Protein AF-A0A7K6ARG8-F1 (afdb_monomer_lite)

pLDDT: mean 91.15, std 10.44, range [48.56, 98.75]

Organism: Upupa epops (NCBI:txid57439)

InterPro domains:
  IPR018619 Hyccin [PF09790] (22-278)
  IPR018619 Hyccin [PTHR31220] (1-278)

Sequence (278 aa):
MLGSERGVVEEWLSEFKALPETQISSYAATLHRKKPLVPALYKVIQDPNNELLEPVCHQLFELYRSSEVRLKRFTLQFLPELIWVYLRLTASRNRQSNGCIEALLLGIYNLEIADKDGNNKVLSFTIPSLSKPSIYHEPSTIGSMALTEGALCQHDLIRVVYSDLHPQRETFTAQNRFEVLSFLMLCYNSAIVYMPASSYQALCRMASRVCVSGFPRQHEKRWKEHCGRVVLDPDFMVQLLTGVYYAIYNGQWDLGQEVLEDIIYRAQLELYSQPLLV

Foldseek 3Di:
DVVVLVVLLVCVLVDVVPDDPVCLQVCLVCVVVSVSNVVSLLVLLQDLPRPCVQSSLVVLLVLCVDPDPSSVLVSLLCLLSLVLSLLQCVQVVVPPRNVSSQCSLLSNLCVVQADPVRDGDWDKDFDDALLDDDPVDDNVVVDCVSVDVVNVVVVPRDIDTPQGGDDRDPGDDPVCPQVSSLVSLVVCLVCVVVHDLSSLLSLLVSLLCQLCACHPVVVVDPDDDHGHHRDHDLSSLVSSLSSLVVSCVVPNVVSSVSSLVSQCVSCVVVVPPNSNVD

Structure (mmCIF, N/CA/C/O backbone):
data_AF-A0A7K6ARG8-F1
#
_entry.id   AF-A0A7K6ARG8-F1
#
loop_
_atom_site.group_PDB
_atom_site.id
_atom_site.type_symbol
_atom_site.label_atom_id
_atom_site.label_alt_id
_atom_site.label_comp_id
_atom_site.label_asym_id
_atom_site.label_entity_id
_atom_site.label_seq_id
_atom_site.pdbx_PDB_ins_code
_atom_site.Cartn_x
_atom_site.Cartn_y
_atom_site.Cartn_z
_atom_site.occupancy
_atom_site.B_iso_or_equiv
_atom_site.auth_seq_id
_atom_site.auth_comp_id
_atom_site.auth_asym_id
_atom_site.auth_atom_id
_atom_site.pdbx_PDB_model_num
ATOM 1 N N . MET A 1 1 ? -28.310 12.389 3.887 1.00 48.56 1 MET A N 1
ATOM 2 C CA . MET A 1 1 ? -27.466 11.171 3.856 1.00 48.56 1 MET A CA 1
ATOM 3 C C . MET A 1 1 ? -26.099 11.356 4.527 1.00 48.56 1 MET A C 1
ATOM 5 O O . MET A 1 1 ? -25.690 10.435 5.213 1.00 48.56 1 MET A O 1
ATOM 9 N N . LEU A 1 2 ? -25.433 12.520 4.437 1.00 48.84 2 LEU A N 1
ATOM 10 C CA . LEU A 1 2 ? -24.115 12.774 5.067 1.00 48.84 2 LEU A CA 1
ATOM 11 C C . LEU A 1 2 ? -24.068 12.615 6.605 1.00 48.84 2 LEU A C 1
ATOM 13 O O . LEU A 1 2 ? -23.069 12.145 7.139 1.00 48.84 2 LEU A O 1
ATOM 17 N N . GLY A 1 3 ? -25.156 12.929 7.319 1.00 58.62 3 GLY A N 1
ATOM 18 C CA . GLY A 1 3 ? -25.211 12.786 8.784 1.00 58.62 3 GLY A CA 1
ATOM 19 C C . GLY A 1 3 ? -25.100 11.341 9.291 1.00 58.62 3 GLY A C 1
ATOM 20 O O . GLY A 1 3 ? -24.655 11.127 10.411 1.00 58.62 3 GLY A O 1
ATOM 21 N N . SER A 1 4 ? -25.441 10.346 8.462 1.00 74.50 4 SER A N 1
ATOM 22 C CA . SER A 1 4 ? -25.335 8.931 8.846 1.00 74.50 4 SER A CA 1
ATOM 23 C C . SER A 1 4 ? -23.900 8.411 8.785 1.00 74.50 4 SER A C 1
ATOM 25 O O . SER A 1 4 ? -23.573 7.484 9.512 1.00 74.50 4 SER A O 1
ATOM 27 N N . GLU A 1 5 ? -23.053 8.963 7.914 1.00 81.06 5 GLU A N 1
ATOM 28 C CA . GLU A 1 5 ? -21.675 8.486 7.724 1.00 81.06 5 GLU A CA 1
ATOM 29 C C . GLU A 1 5 ? -20.726 9.122 8.738 1.00 81.06 5 GLU A C 1
ATOM 31 O O . GLU A 1 5 ? -19.897 8.426 9.318 1.00 81.06 5 GLU A O 1
ATOM 36 N N . ARG A 1 6 ? -20.912 10.422 9.013 1.00 90.25 6 ARG A N 1
ATOM 37 C CA . ARG A 1 6 ? -20.205 11.135 10.085 1.00 90.25 6 ARG A CA 1
ATOM 38 C C . ARG A 1 6 ? -20.426 10.451 11.439 1.00 90.25 6 ARG A C 1
ATOM 40 O O . ARG A 1 6 ? -19.454 10.138 12.117 1.00 90.25 6 ARG A O 1
ATOM 47 N N . GLY A 1 7 ? -21.681 10.126 11.767 1.00 93.38 7 GLY A N 1
ATOM 48 C CA . GLY A 1 7 ? -22.026 9.458 13.025 1.00 93.38 7 GLY A CA 1
ATOM 49 C C . GLY A 1 7 ? -21.358 8.090 13.202 1.00 93.38 7 GLY A C 1
ATOM 50 O O . GLY A 1 7 ? -20.885 7.788 14.290 1.00 93.38 7 GLY A O 1
ATOM 51 N N . VAL A 1 8 ? -21.231 7.294 12.131 1.00 95.81 8 VAL A N 1
ATOM 52 C CA . VAL A 1 8 ? -20.546 5.984 12.181 1.00 95.81 8 VAL A CA 1
ATOM 53 C C . VAL A 1 8 ? -19.061 6.133 12.522 1.00 95.81 8 VAL A C 1
ATOM 55 O O . VAL A 1 8 ? -18.513 5.320 13.266 1.00 95.81 8 VAL A O 1
ATOM 58 N N . VAL A 1 9 ? -18.393 7.155 11.979 1.00 97.19 9 VAL A N 1
ATOM 59 C CA . VAL A 1 9 ? -16.975 7.415 12.270 1.00 97.19 9 VAL A CA 1
ATOM 60 C C . VAL A 1 9 ? -16.809 7.953 13.691 1.00 97.19 9 VAL A C 1
ATOM 62 O O . VAL A 1 9 ? -15.936 7.483 14.412 1.00 97.19 9 VAL A O 1
ATOM 65 N N . GLU A 1 10 ? -17.659 8.885 14.124 1.00 96.75 10 GLU A N 1
ATOM 66 C CA . GLU A 1 10 ? -17.636 9.440 15.487 1.00 96.75 10 GLU A CA 1
ATOM 67 C C . GLU A 1 10 ? -17.909 8.371 16.561 1.00 96.75 10 GLU A C 1
ATOM 69 O O . GLU A 1 10 ? -17.236 8.341 17.595 1.00 96.75 10 GLU A O 1
ATOM 74 N N . GLU A 1 11 ? -18.843 7.451 16.303 1.00 95.88 11 GLU A N 1
ATOM 75 C CA . GLU A 1 11 ? -19.104 6.287 17.157 1.00 95.88 11 GLU A CA 1
ATOM 76 C C . GLU A 1 11 ? -17.875 5.374 17.237 1.00 95.88 11 GLU A C 1
ATOM 78 O O . GLU A 1 11 ? -17.434 5.030 18.332 1.00 95.88 11 GLU A O 1
ATOM 83 N N . TRP A 1 12 ? -17.261 5.045 16.094 1.00 97.06 12 TRP A N 1
ATOM 84 C CA . TRP A 1 12 ? -16.041 4.234 16.045 1.00 97.06 12 TRP A CA 1
ATOM 85 C C . TRP A 1 12 ? -14.861 4.881 16.785 1.00 97.06 12 TRP A C 1
ATOM 87 O O . TRP A 1 12 ? -14.102 4.181 17.462 1.00 97.06 12 TRP A O 1
ATOM 97 N N . LEU A 1 13 ? -14.708 6.205 16.680 1.00 97.38 13 LEU A N 1
ATOM 98 C CA . LEU A 1 13 ? -13.697 6.960 17.422 1.00 97.38 13 LEU A CA 1
ATOM 99 C C . LEU A 1 13 ? -13.945 6.881 18.937 1.00 97.38 13 LEU A C 1
ATOM 101 O O . LEU A 1 13 ? -13.038 6.615 19.727 1.00 97.38 13 LEU A O 1
ATOM 105 N N . SER A 1 14 ? -15.198 7.078 19.345 1.00 95.94 14 SER A N 1
ATOM 106 C CA . SER A 1 14 ? -15.596 7.088 20.756 1.00 95.94 14 SER A CA 1
ATOM 107 C C . SER A 1 14 ? -15.470 5.708 21.404 1.00 95.94 14 SER A C 1
ATOM 109 O O . SER A 1 14 ? -14.983 5.590 22.527 1.00 95.94 14 SER A O 1
ATOM 111 N N . GLU A 1 15 ? -15.871 4.659 20.686 1.00 94.94 15 GLU A N 1
ATOM 112 C CA . GLU A 1 15 ? -15.825 3.274 21.154 1.00 94.94 15 GLU A CA 1
ATOM 113 C C . GLU A 1 15 ? -14.396 2.806 21.420 1.00 94.94 15 GLU A C 1
ATOM 115 O O . GLU A 1 15 ? -14.131 2.233 22.474 1.00 94.94 15 GLU A O 1
ATOM 120 N N . PHE A 1 16 ? -13.464 3.075 20.501 1.00 93.88 16 PHE A N 1
ATOM 121 C CA . PHE A 1 16 ? -12.073 2.670 20.690 1.00 93.88 16 PHE A CA 1
ATOM 122 C C . PHE A 1 16 ? -11.390 3.470 21.804 1.00 93.88 16 PHE A C 1
ATOM 124 O O . PHE A 1 16 ? -10.656 2.898 22.603 1.00 93.88 16 PHE A O 1
ATOM 131 N N . LYS A 1 17 ? -11.684 4.772 21.927 1.00 92.75 17 LYS A N 1
ATOM 132 C CA . LYS A 1 17 ? -11.153 5.613 23.012 1.00 92.75 17 LYS A CA 1
ATOM 133 C C . LYS A 1 17 ? -11.580 5.133 24.405 1.00 92.75 17 LYS A C 1
ATOM 135 O O . LYS A 1 17 ? -10.835 5.308 25.365 1.00 92.75 17 LYS A O 1
ATOM 140 N N . ALA A 1 18 ? -12.774 4.555 24.523 1.00 93.38 18 ALA A N 1
ATOM 141 C CA . ALA A 1 18 ? -13.293 4.005 25.774 1.00 93.38 18 ALA A CA 1
ATOM 142 C C . ALA A 1 18 ? -12.906 2.529 26.006 1.00 93.38 18 ALA A C 1
ATOM 144 O O . ALA A 1 18 ? -13.265 1.965 27.042 1.00 93.38 18 ALA A O 1
ATOM 145 N N . LEU A 1 19 ? -12.209 1.891 25.058 1.00 93.12 19 LEU A N 1
ATOM 146 C CA . LEU A 1 19 ? -11.931 0.459 25.078 1.00 93.12 19 LEU A CA 1
ATOM 147 C C . LEU A 1 19 ? -10.780 0.121 26.047 1.00 93.12 19 LEU A C 1
ATOM 149 O O . LEU A 1 19 ? -9.665 0.612 25.866 1.00 93.12 19 LEU A O 1
ATOM 153 N N . PRO A 1 20 ? -10.989 -0.765 27.038 1.00 93.31 20 PRO A N 1
ATOM 154 C CA . PRO A 1 20 ? -9.903 -1.258 27.881 1.00 93.31 20 PRO A CA 1
ATOM 155 C C . PRO A 1 20 ? -8.899 -2.103 27.086 1.00 93.31 20 PRO A C 1
ATOM 157 O O . PRO A 1 20 ? -9.294 -2.867 26.202 1.00 93.31 20 PRO A O 1
ATOM 160 N N . GLU A 1 21 ? -7.619 -2.076 27.472 1.00 90.06 21 GLU A N 1
ATOM 161 C CA . GLU A 1 21 ? -6.562 -2.865 26.810 1.00 90.06 21 GLU A CA 1
ATOM 162 C C . GLU A 1 21 ? -6.881 -4.369 26.745 1.00 90.06 21 GLU A C 1
ATOM 164 O O . GLU A 1 21 ? -6.611 -5.038 25.747 1.00 90.06 21 GLU A O 1
ATOM 169 N N . THR A 1 22 ? -7.552 -4.898 27.772 1.00 92.44 22 THR A N 1
ATOM 170 C CA . THR A 1 22 ? -7.974 -6.306 27.853 1.00 92.44 22 THR A CA 1
ATOM 171 C C . THR A 1 22 ? -9.003 -6.707 26.792 1.00 92.44 22 THR A C 1
ATOM 173 O O . THR A 1 22 ? -9.175 -7.895 26.523 1.00 92.44 22 THR A O 1
ATOM 176 N N . GLN A 1 23 ? -9.689 -5.743 26.170 1.00 94.50 23 GLN A N 1
ATOM 177 C CA . GLN A 1 23 ? -10.734 -5.980 25.173 1.00 94.50 23 GLN A CA 1
ATOM 178 C C . GLN A 1 23 ? -10.270 -5.739 23.730 1.00 94.50 23 GLN A C 1
ATOM 180 O O . GLN A 1 23 ? -11.028 -6.037 22.804 1.00 94.50 23 GLN A O 1
ATOM 185 N N . ILE A 1 24 ? -9.030 -5.277 23.512 1.00 94.62 24 ILE A N 1
ATOM 186 C CA . ILE A 1 24 ? -8.487 -4.967 22.176 1.00 94.62 24 ILE A CA 1
ATOM 187 C C . ILE A 1 24 ? -8.603 -6.170 21.229 1.00 94.62 24 ILE A C 1
ATOM 189 O O . ILE A 1 24 ? -9.054 -6.021 20.093 1.00 94.62 24 ILE A O 1
ATOM 193 N N . SER A 1 25 ? -8.280 -7.376 21.702 1.00 94.81 25 SER A N 1
ATOM 194 C CA . SER A 1 25 ? -8.362 -8.595 20.884 1.00 94.81 25 SER A CA 1
ATOM 195 C C . SER A 1 25 ? -9.802 -8.928 20.460 1.00 94.81 25 SER A C 1
ATOM 197 O O . SER A 1 25 ? -10.074 -9.254 19.301 1.00 94.81 25 SER A O 1
ATOM 199 N N . SER A 1 26 ? -10.761 -8.771 21.382 1.00 94.94 26 SER A N 1
ATOM 200 C CA . SER A 1 26 ? -12.192 -8.975 21.109 1.00 94.94 26 SER A CA 1
ATOM 201 C C . SER A 1 26 ? -12.718 -7.948 20.102 1.00 94.94 26 SER A C 1
ATOM 203 O O . SER A 1 26 ? -13.385 -8.304 19.129 1.00 94.94 26 SER A O 1
ATOM 205 N N . TYR A 1 27 ? -12.342 -6.681 20.277 1.00 95.75 27 TYR A N 1
ATOM 206 C CA . TYR A 1 27 ? -12.671 -5.602 19.352 1.00 95.75 27 TYR A CA 1
ATOM 207 C C . TYR A 1 27 ? -12.109 -5.854 17.945 1.00 95.75 27 TYR A C 1
ATOM 209 O O . TYR A 1 27 ? -12.829 -5.770 16.947 1.00 95.75 27 TYR A O 1
ATOM 217 N N . ALA A 1 28 ? -10.842 -6.262 17.850 1.00 95.31 28 ALA A N 1
ATOM 218 C CA . ALA A 1 28 ? -10.206 -6.615 16.585 1.00 95.31 28 ALA A CA 1
ATOM 219 C C . ALA A 1 28 ? -10.938 -7.760 15.865 1.00 95.31 28 ALA A C 1
ATOM 221 O O . ALA A 1 28 ? -11.027 -7.787 14.634 1.00 95.31 28 ALA A O 1
ATOM 222 N N . ALA A 1 29 ? -11.500 -8.704 16.624 1.00 94.38 29 ALA A N 1
ATOM 223 C CA . ALA A 1 29 ? -12.291 -9.794 16.077 1.00 94.38 29 ALA A CA 1
ATOM 224 C C . 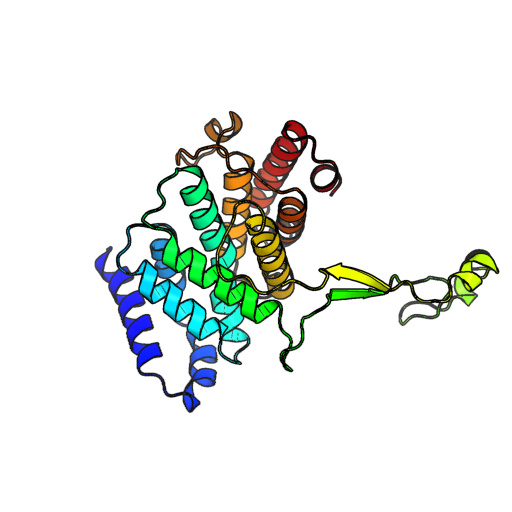ALA A 1 29 ? -13.666 -9.354 15.557 1.00 94.38 29 ALA A C 1
ATOM 226 O O . ALA A 1 29 ? -14.189 -10.025 14.673 1.00 94.38 29 ALA A O 1
ATOM 227 N N . THR A 1 30 ? -14.250 -8.255 16.038 1.00 94.06 30 THR A N 1
ATOM 228 C CA . THR A 1 30 ? -15.598 -7.806 15.644 1.00 94.06 30 THR A CA 1
ATOM 229 C C . THR A 1 30 ? -15.601 -6.638 14.661 1.00 94.06 30 THR A C 1
ATOM 231 O O . THR A 1 30 ? -16.613 -6.430 13.994 1.00 94.06 30 THR A O 1
ATOM 234 N N . LEU A 1 31 ? -14.480 -5.930 14.487 1.00 93.31 31 LEU A N 1
ATOM 235 C CA . LEU A 1 31 ? -14.379 -4.723 13.656 1.00 93.31 31 LEU A CA 1
ATOM 236 C C . LEU A 1 31 ? -14.880 -4.911 12.212 1.00 93.31 31 LEU A C 1
ATOM 238 O O . LEU A 1 31 ? -15.594 -4.061 11.684 1.00 93.31 31 LEU A O 1
ATOM 242 N N . HIS A 1 32 ? -14.598 -6.063 11.598 1.00 88.88 32 HIS A N 1
ATOM 243 C CA . HIS A 1 32 ? -15.058 -6.403 10.243 1.00 88.88 32 HIS A CA 1
ATOM 244 C C . HIS A 1 32 ? -16.594 -6.438 10.094 1.00 88.88 32 HIS A C 1
ATOM 246 O O . HIS A 1 32 ? -17.112 -6.357 8.980 1.00 88.88 32 HIS A O 1
ATOM 252 N N . ARG A 1 33 ? -17.343 -6.563 11.199 1.00 90.69 33 ARG A N 1
ATOM 253 C CA . ARG A 1 33 ? -18.815 -6.566 11.198 1.00 90.69 33 ARG A CA 1
ATOM 254 C C . ARG A 1 33 ? -19.395 -5.168 10.971 1.00 90.69 33 ARG A C 1
ATOM 256 O O . ARG A 1 33 ? -20.535 -5.060 10.523 1.00 90.69 33 ARG A O 1
ATOM 263 N N . LYS A 1 34 ? -18.616 -4.105 11.205 1.00 92.19 34 LYS A N 1
ATOM 264 C CA . LYS A 1 34 ? -19.011 -2.707 10.970 1.00 92.19 34 LYS A CA 1
ATOM 265 C C . LYS A 1 34 ? -18.906 -2.350 9.487 1.00 92.19 34 LYS A C 1
ATOM 267 O O . LYS A 1 34 ? -18.100 -1.522 9.079 1.00 92.19 34 LYS A O 1
ATOM 272 N N . LYS A 1 35 ? -19.753 -2.969 8.662 1.00 90.06 35 LYS A N 1
ATOM 273 C CA . LYS A 1 35 ? -19.778 -2.773 7.202 1.00 90.06 35 LYS A CA 1
ATOM 274 C C . LYS A 1 35 ? -19.776 -1.303 6.732 1.00 90.06 35 LYS A C 1
ATOM 276 O O . LYS A 1 35 ? -19.049 -1.031 5.779 1.00 90.06 35 LYS A O 1
ATOM 281 N N . PRO A 1 36 ? -20.520 -0.352 7.344 1.00 95.19 36 PRO A N 1
ATOM 282 C CA . PRO A 1 36 ? -20.527 1.034 6.863 1.00 95.19 36 PRO A CA 1
ATOM 283 C C . PRO A 1 36 ? -19.247 1.813 7.201 1.00 95.19 36 PRO A C 1
ATOM 285 O O . PRO A 1 36 ? -19.008 2.861 6.608 1.00 95.19 36 PRO A O 1
ATOM 288 N N . LEU A 1 37 ? -18.413 1.308 8.116 1.00 96.44 37 LEU A N 1
ATOM 289 C CA . LEU A 1 37 ? -17.235 2.022 8.602 1.00 96.44 37 LEU A CA 1
ATOM 290 C C . LEU A 1 37 ? -16.174 2.196 7.514 1.00 96.44 37 LEU A C 1
ATOM 292 O O . LEU A 1 37 ? -15.689 3.300 7.309 1.00 96.44 37 LEU A O 1
ATOM 296 N N . VAL A 1 38 ? -15.816 1.125 6.798 1.00 96.88 38 VAL A N 1
ATOM 297 C CA . VAL A 1 38 ? -14.731 1.176 5.801 1.00 96.88 38 VAL A CA 1
ATOM 298 C C . VAL A 1 38 ? -15.024 2.192 4.684 1.00 96.88 38 VAL A C 1
ATOM 300 O O . VAL A 1 38 ? -14.164 3.035 4.430 1.00 96.88 38 VAL A O 1
ATOM 303 N N . PRO A 1 39 ? -16.218 2.207 4.051 1.00 96.81 39 PRO A N 1
ATOM 304 C CA . PRO A 1 39 ? -16.567 3.253 3.090 1.00 96.81 39 PRO A CA 1
ATOM 305 C C . PRO A 1 39 ? -16.540 4.668 3.683 1.00 96.81 39 PRO A C 1
ATOM 307 O O . PRO A 1 39 ? -16.087 5.592 3.010 1.00 96.81 39 PRO A O 1
ATOM 310 N N . ALA A 1 40 ? -16.997 4.846 4.928 1.00 97.38 40 ALA A N 1
ATOM 311 C CA . ALA A 1 40 ? -16.976 6.148 5.592 1.00 97.38 40 ALA A CA 1
ATOM 312 C C . ALA A 1 40 ? -15.539 6.634 5.855 1.00 97.38 40 ALA A C 1
ATOM 314 O O . ALA A 1 40 ? -15.231 7.793 5.591 1.00 97.38 40 ALA A O 1
ATOM 315 N N . LEU A 1 41 ? -14.635 5.742 6.275 1.00 97.94 41 LEU A N 1
ATOM 316 C CA . LEU A 1 41 ? -13.218 6.059 6.470 1.00 97.94 41 LEU A CA 1
ATOM 317 C C . LEU A 1 41 ? -12.523 6.436 5.156 1.00 97.94 41 LEU A C 1
ATOM 319 O O . LEU A 1 41 ? -11.789 7.420 5.135 1.00 97.94 41 LEU A O 1
ATOM 323 N N . TYR A 1 42 ? -12.795 5.736 4.047 1.00 97.94 42 TYR A N 1
ATOM 324 C CA . TYR A 1 42 ? -12.276 6.153 2.735 1.00 97.94 42 TYR A CA 1
ATOM 325 C C . TYR A 1 42 ? -12.728 7.569 2.368 1.00 97.94 42 TYR A C 1
ATOM 327 O O . TYR A 1 42 ? -11.910 8.351 1.896 1.00 97.94 42 TYR A O 1
ATOM 335 N N . LYS A 1 43 ? -13.995 7.927 2.618 1.00 96.44 43 LYS A N 1
ATOM 336 C CA . LYS A 1 43 ? -14.496 9.285 2.354 1.00 96.44 43 LYS A CA 1
ATOM 337 C C . LYS A 1 43 ? -13.802 10.344 3.206 1.00 96.44 43 LYS A C 1
ATOM 339 O O . LYS A 1 43 ? -13.486 11.405 2.681 1.00 96.44 43 LYS A O 1
ATOM 344 N N . VAL A 1 44 ? -13.556 10.056 4.487 1.00 96.62 44 VAL A N 1
ATOM 345 C CA . VAL A 1 44 ? -12.803 10.962 5.370 1.00 96.62 44 VAL A CA 1
ATOM 346 C C . VAL A 1 44 ? -11.377 11.150 4.854 1.00 96.62 44 VAL A C 1
ATOM 348 O O . VAL A 1 44 ? -10.925 12.280 4.740 1.00 96.62 44 VAL A O 1
ATOM 351 N N . ILE A 1 45 ? -10.689 10.066 4.478 1.00 96.44 45 ILE A N 1
ATOM 352 C CA . ILE A 1 45 ? -9.311 10.126 3.960 1.00 96.44 45 ILE A CA 1
ATOM 353 C C . ILE A 1 45 ? -9.243 10.886 2.627 1.00 96.44 45 ILE A C 1
ATOM 355 O O . ILE A 1 45 ? -8.315 11.657 2.401 1.00 96.44 45 ILE A O 1
ATOM 359 N N . GLN A 1 46 ? -10.225 10.691 1.745 1.00 93.69 46 GLN A N 1
ATOM 360 C CA . GLN A 1 46 ? -10.276 11.316 0.418 1.00 93.69 46 GLN A CA 1
ATOM 361 C C . GLN A 1 46 ? -10.548 12.827 0.444 1.00 93.69 46 GLN A C 1
ATOM 363 O O . GLN A 1 46 ? -10.298 13.492 -0.567 1.00 93.69 46 GLN A O 1
ATOM 368 N N . ASP A 1 47 ? -11.046 13.368 1.56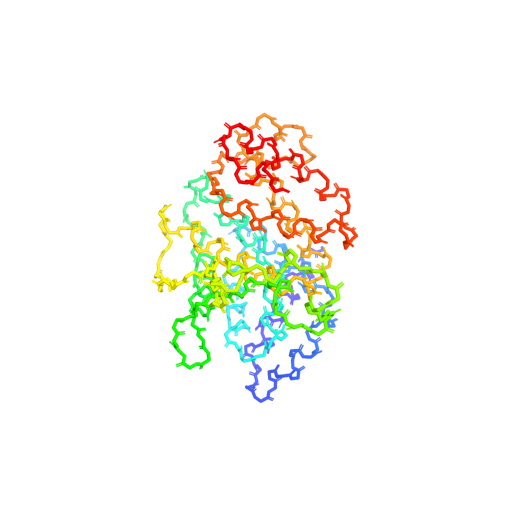0 1.00 92.00 47 ASP A N 1
ATOM 369 C CA . ASP A 1 47 ? -11.325 14.791 1.750 1.00 92.00 47 ASP A CA 1
ATOM 370 C C . ASP A 1 47 ? -10.339 15.420 2.758 1.00 92.00 47 ASP A C 1
ATOM 372 O O . ASP A 1 47 ? -10.562 15.355 3.967 1.00 92.00 47 ASP A O 1
ATOM 376 N N . PRO A 1 48 ? -9.260 16.079 2.286 1.00 85.56 48 PRO A N 1
ATOM 377 C CA . PRO A 1 48 ? -8.251 16.700 3.149 1.00 85.56 48 PRO A CA 1
ATOM 378 C C . PRO A 1 48 ? -8.786 17.792 4.086 1.00 85.56 48 PRO A C 1
ATOM 380 O O . PRO A 1 48 ? -8.119 18.150 5.055 1.00 85.56 48 PRO A O 1
ATOM 383 N N . ASN A 1 49 ? -9.968 18.347 3.791 1.00 88.56 49 ASN A N 1
ATOM 384 C CA . ASN A 1 49 ? -10.599 19.385 4.607 1.00 88.56 49 ASN A CA 1
ATOM 385 C C . ASN A 1 49 ? -11.579 18.805 5.638 1.00 88.56 49 ASN A C 1
ATOM 387 O O . ASN A 1 49 ? -12.253 19.562 6.337 1.00 88.56 49 ASN A O 1
ATOM 391 N N . ASN A 1 50 ? -11.701 17.479 5.719 1.00 92.31 50 ASN A N 1
ATOM 392 C CA . ASN A 1 50 ? -12.624 16.834 6.635 1.00 92.31 50 ASN A CA 1
ATOM 393 C C . ASN A 1 50 ? -12.149 16.983 8.089 1.00 92.31 50 ASN A C 1
ATOM 395 O O . ASN A 1 50 ? -11.049 16.561 8.440 1.00 92.31 50 ASN A O 1
ATOM 399 N N . GLU A 1 51 ? -13.014 17.517 8.954 1.00 93.31 51 GLU A N 1
ATOM 400 C CA . GLU A 1 51 ? -12.748 17.717 10.390 1.00 93.31 51 GLU A CA 1
ATOM 401 C C . GLU A 1 51 ? -12.363 16.419 11.125 1.00 93.31 51 GLU A C 1
ATOM 403 O O . GLU A 1 51 ? -11.677 16.459 12.144 1.00 93.31 51 GLU A O 1
ATOM 408 N N . LEU A 1 52 ? -12.798 15.259 10.618 1.00 95.69 52 LEU A N 1
ATOM 409 C CA . LEU A 1 52 ? -12.516 13.955 11.215 1.00 95.69 52 LEU A CA 1
ATOM 410 C C . LEU A 1 52 ? -11.195 13.336 10.744 1.00 95.69 52 LEU A C 1
ATOM 412 O O . LEU A 1 52 ? -10.822 12.278 11.248 1.00 95.69 52 LEU A O 1
ATOM 416 N N . LEU A 1 53 ? -10.477 13.949 9.801 1.00 95.50 53 LEU A N 1
ATOM 417 C CA . LEU A 1 53 ? -9.268 13.355 9.232 1.00 95.50 53 LEU A CA 1
ATOM 418 C C . LEU A 1 53 ? -8.170 13.152 10.281 1.00 95.50 53 LEU A C 1
ATOM 420 O O . LEU A 1 53 ? -7.614 12.062 10.389 1.00 95.50 53 LEU A O 1
ATOM 424 N N . GLU A 1 54 ? -7.885 14.174 11.085 1.00 96.00 54 GLU A N 1
ATOM 425 C CA . GLU A 1 54 ? -6.872 14.099 12.140 1.00 96.00 54 GLU A CA 1
ATOM 426 C C . GLU A 1 54 ? -7.174 13.018 13.198 1.00 96.00 54 GLU A C 1
ATOM 428 O O . GLU A 1 54 ? -6.313 12.154 13.404 1.00 96.00 54 GLU A O 1
ATOM 433 N N . PRO A 1 55 ? -8.368 12.970 13.831 1.00 97.25 55 PRO A N 1
ATOM 434 C CA . PRO A 1 55 ? -8.670 11.917 14.799 1.00 97.25 55 PRO A CA 1
ATOM 435 C C . PRO A 1 55 ? -8.719 10.522 14.162 1.00 97.25 55 PRO A C 1
ATOM 437 O O . PRO A 1 55 ? -8.318 9.553 14.806 1.00 97.25 55 PRO A O 1
ATOM 440 N N . VAL A 1 56 ? -9.139 10.400 12.896 1.00 97.94 56 VAL A N 1
ATOM 441 C CA . VAL A 1 56 ? -9.066 9.129 12.158 1.00 97.94 56 VAL A CA 1
ATOM 442 C C . VAL A 1 56 ? -7.615 8.692 11.967 1.00 97.94 56 VAL A C 1
ATOM 444 O O . VAL A 1 56 ? -7.295 7.549 12.282 1.00 97.94 56 VAL A O 1
ATOM 447 N N . CYS A 1 57 ? -6.727 9.576 11.506 1.00 97.94 57 CYS A N 1
ATOM 448 C CA . CYS A 1 57 ? -5.306 9.266 11.342 1.00 97.94 57 CYS A CA 1
ATOM 449 C C . CYS A 1 57 ? -4.664 8.843 12.669 1.00 97.94 57 CYS A C 1
ATOM 451 O O . CYS A 1 57 ? -3.948 7.843 12.714 1.00 97.94 57 CYS A O 1
ATOM 453 N N . HIS A 1 58 ? -4.968 9.554 13.756 1.00 97.62 58 HIS A N 1
ATOM 454 C CA . HIS A 1 58 ? -4.475 9.211 15.086 1.00 97.62 58 HIS A CA 1
ATOM 455 C C . HIS A 1 58 ? -4.969 7.830 15.543 1.00 97.62 58 HIS A C 1
ATOM 457 O O . HIS A 1 58 ? -4.170 6.986 15.941 1.00 97.62 58 HIS A O 1
ATOM 463 N N . GLN A 1 59 ? -6.267 7.545 15.417 1.00 98.19 59 GLN A N 1
ATOM 464 C CA . GLN A 1 59 ? -6.803 6.241 15.801 1.00 98.19 59 GLN A CA 1
ATOM 465 C C . GLN A 1 59 ? -6.269 5.105 14.919 1.00 98.19 59 GLN A C 1
ATOM 467 O O . GLN A 1 59 ? -5.966 4.031 15.430 1.00 98.19 59 GLN A O 1
ATOM 472 N N . LEU A 1 60 ? -6.104 5.321 13.611 1.00 98.38 60 LEU A N 1
ATOM 473 C CA . LEU A 1 60 ? -5.475 4.345 12.716 1.00 98.38 60 LEU A CA 1
ATOM 474 C C . LEU A 1 60 ? -4.035 4.026 13.138 1.00 98.38 60 LEU A C 1
ATOM 476 O O . LEU A 1 60 ? -3.630 2.863 13.051 1.00 98.38 60 LEU A O 1
ATOM 480 N N . PHE A 1 61 ? -3.286 5.025 13.614 1.00 98.25 61 PHE A N 1
ATOM 481 C CA . PHE A 1 61 ? -1.952 4.824 14.173 1.00 98.25 61 PHE A CA 1
ATOM 482 C C . PHE A 1 61 ? -1.995 3.995 15.462 1.00 98.25 61 PHE A C 1
ATOM 484 O O . PHE A 1 61 ? -1.257 3.020 15.569 1.00 98.25 61 PHE A O 1
ATOM 491 N N . GLU A 1 62 ? -2.893 4.304 16.400 1.00 97.19 62 GLU A N 1
ATOM 492 C CA . GLU A 1 62 ? -3.046 3.527 17.642 1.00 97.19 62 GLU A CA 1
ATOM 493 C C . GLU A 1 62 ? -3.456 2.070 17.368 1.00 97.19 62 GLU A C 1
ATOM 495 O O . GLU A 1 62 ? -2.893 1.132 17.940 1.00 97.19 62 GLU A O 1
ATOM 500 N N . LEU A 1 63 ? -4.363 1.846 16.410 1.00 97.00 63 LEU A N 1
ATOM 501 C CA . LEU A 1 63 ? -4.698 0.503 15.931 1.00 97.00 63 LEU A CA 1
ATOM 502 C C . LEU A 1 63 ? -3.471 -0.219 15.358 1.00 97.00 63 LEU A C 1
ATOM 504 O O . LEU A 1 63 ? -3.277 -1.406 15.629 1.00 97.00 63 LEU A O 1
ATOM 508 N N . TYR A 1 64 ? -2.632 0.482 14.594 1.00 96.75 64 TYR A N 1
ATOM 509 C CA . TYR A 1 64 ? -1.411 -0.085 14.022 1.00 96.75 64 TYR A CA 1
ATOM 510 C C . TYR A 1 64 ? -0.356 -0.405 15.084 1.00 96.75 64 TYR A C 1
ATOM 512 O O . TYR A 1 64 ? 0.342 -1.414 14.995 1.00 96.75 64 TYR A O 1
ATOM 520 N N . ARG A 1 65 ? -0.236 0.451 16.099 1.00 94.88 65 ARG A N 1
ATOM 521 C CA . ARG A 1 65 ? 0.707 0.300 17.206 1.00 94.88 65 ARG A CA 1
ATOM 522 C C . ARG A 1 65 ? 0.367 -0.889 18.105 1.00 94.88 65 ARG A C 1
ATOM 524 O O . AR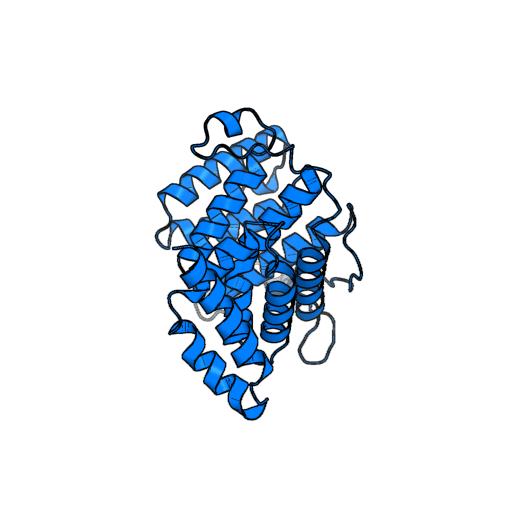G A 1 65 ? 1.263 -1.437 18.746 1.00 94.88 65 ARG A O 1
ATOM 531 N N . SER A 1 66 ? -0.898 -1.308 18.139 1.00 92.31 66 SER A N 1
ATOM 532 C CA . SER A 1 66 ? -1.316 -2.494 18.887 1.00 92.31 66 SER A CA 1
ATOM 533 C C . SER A 1 66 ? -0.552 -3.762 18.459 1.00 92.31 66 SER A C 1
ATOM 535 O O . SER A 1 66 ? -0.089 -3.907 17.323 1.00 92.31 66 SER A O 1
ATOM 537 N N . SER A 1 67 ? -0.446 -4.735 19.366 1.00 86.50 67 SER A N 1
ATOM 538 C CA . SER A 1 67 ? 0.135 -6.054 19.073 1.00 86.50 67 SER A CA 1
ATOM 539 C C . SER A 1 67 ? -0.770 -6.932 18.190 1.00 86.50 67 SER A C 1
ATOM 541 O O . SER A 1 67 ? -0.350 -8.000 17.739 1.00 86.50 67 SER A O 1
ATOM 543 N N . GLU A 1 68 ? -1.996 -6.484 17.898 1.00 94.88 68 GLU A N 1
ATOM 544 C CA . GLU A 1 68 ? -3.001 -7.236 17.153 1.00 94.88 68 GLU A CA 1
ATOM 545 C C . GLU A 1 68 ? -2.825 -7.102 15.635 1.00 94.88 68 GLU A C 1
ATOM 547 O O . GLU A 1 68 ? -3.127 -6.081 15.013 1.00 94.88 68 GLU A O 1
ATOM 552 N N . VAL A 1 69 ? -2.428 -8.204 14.992 1.00 95.19 69 VAL A N 1
ATOM 553 C CA . VAL A 1 69 ? -2.204 -8.272 13.535 1.00 95.19 69 VAL A CA 1
ATOM 554 C C . VAL A 1 69 ? -3.455 -7.884 12.732 1.00 95.19 69 VAL A C 1
ATOM 556 O O . VAL A 1 69 ? -3.347 -7.316 11.645 1.00 95.19 69 VAL A O 1
ATOM 559 N N . ARG A 1 70 ? -4.658 -8.162 13.251 1.00 96.19 70 ARG A N 1
ATOM 560 C CA . ARG A 1 70 ? -5.921 -7.793 12.585 1.00 96.19 70 ARG A CA 1
ATOM 561 C C . ARG A 1 70 ? -6.107 -6.277 12.511 1.00 96.19 70 ARG A C 1
ATOM 563 O O . ARG A 1 70 ? -6.596 -5.792 11.496 1.00 96.19 70 ARG A O 1
ATOM 570 N N . LEU A 1 71 ? -5.695 -5.546 13.548 1.00 97.00 71 LEU A N 1
ATOM 571 C CA . LEU A 1 71 ? -5.790 -4.087 13.594 1.00 97.00 71 LEU A CA 1
ATOM 572 C C . LEU A 1 71 ? -4.745 -3.438 12.686 1.00 97.00 71 LEU A C 1
ATOM 574 O O . LEU A 1 71 ? -5.093 -2.553 11.908 1.00 97.00 71 LEU A O 1
ATOM 578 N N . LYS A 1 72 ? -3.518 -3.976 12.656 1.00 96.88 72 LYS A N 1
ATOM 579 C CA . LYS A 1 72 ? -2.505 -3.584 11.660 1.00 96.88 72 LYS A CA 1
ATOM 580 C C . LYS A 1 72 ? -3.027 -3.721 10.231 1.00 96.88 72 LYS A C 1
ATOM 582 O O . LYS A 1 72 ? -2.975 -2.773 9.454 1.00 96.88 72 LYS A O 1
ATOM 587 N N . ARG A 1 73 ? -3.607 -4.879 9.893 1.00 97.31 73 ARG A N 1
ATOM 588 C CA . ARG A 1 73 ? -4.211 -5.128 8.569 1.00 97.31 73 ARG A CA 1
ATOM 589 C C . ARG A 1 73 ? -5.388 -4.195 8.278 1.00 97.31 73 ARG A C 1
ATOM 591 O O . ARG A 1 73 ? -5.518 -3.726 7.151 1.00 97.31 73 ARG A O 1
ATOM 598 N N . PHE A 1 74 ? -6.218 -3.903 9.282 1.00 97.94 74 PHE A N 1
ATOM 599 C CA . PHE A 1 74 ? -7.316 -2.945 9.151 1.00 97.94 74 PHE A CA 1
ATOM 600 C C . PHE A 1 74 ? -6.825 -1.529 8.832 1.00 97.94 74 PHE A C 1
ATOM 602 O O . PHE A 1 74 ? -7.492 -0.821 8.085 1.00 97.94 74 PHE A O 1
ATOM 609 N N . THR A 1 75 ? -5.673 -1.114 9.353 1.00 98.12 75 THR A N 1
ATOM 610 C CA . THR A 1 75 ? -5.061 0.162 8.969 1.00 98.12 75 THR A CA 1
ATOM 611 C C . THR A 1 75 ? -4.417 0.074 7.577 1.00 98.12 75 THR A C 1
ATOM 613 O O . THR A 1 75 ? -4.648 0.953 6.747 1.00 98.12 75 THR A O 1
ATOM 616 N N . LEU A 1 76 ? -3.686 -1.008 7.267 1.00 98.12 76 LEU A N 1
ATOM 617 C CA . LEU A 1 76 ? -2.991 -1.176 5.976 1.00 98.12 76 LEU A CA 1
ATOM 618 C C . LEU A 1 76 ? -3.914 -1.138 4.755 1.00 98.12 76 LEU A C 1
ATOM 620 O O . LEU A 1 76 ? -3.485 -0.666 3.706 1.00 98.12 76 LEU A O 1
ATOM 624 N N . GLN A 1 77 ? -5.175 -1.571 4.857 1.00 98.12 77 GLN A N 1
ATOM 625 C CA . GLN A 1 77 ? -6.099 -1.503 3.712 1.00 98.12 77 GLN A CA 1
ATOM 626 C C . GLN A 1 77 ? -6.309 -0.074 3.178 1.00 98.12 77 GLN A C 1
ATOM 628 O O . GLN A 1 77 ? -6.636 0.090 1.999 1.00 98.12 77 GLN A O 1
ATOM 633 N N . PHE A 1 78 ? -6.100 0.951 4.011 1.00 98.62 78 PHE A N 1
ATOM 634 C CA . PHE A 1 78 ? -6.225 2.360 3.634 1.00 98.62 78 PHE A CA 1
ATOM 635 C C . PHE A 1 78 ? -4.915 2.968 3.124 1.00 98.62 78 PHE A C 1
ATOM 637 O O . PHE A 1 78 ? -4.940 4.076 2.589 1.00 98.62 78 PHE A O 1
ATOM 644 N N . LEU A 1 79 ? -3.788 2.255 3.247 1.00 98.69 79 LEU A N 1
ATOM 645 C CA . LEU A 1 79 ? -2.465 2.763 2.886 1.00 98.69 79 LEU A CA 1
ATOM 646 C C . LEU A 1 79 ? -2.406 3.324 1.454 1.00 98.69 79 LEU A C 1
ATOM 648 O O . LEU A 1 79 ? -1.909 4.439 1.309 1.00 98.69 79 LEU A O 1
ATOM 652 N N . PRO A 1 80 ? -2.951 2.662 0.410 1.00 98.62 80 PRO A N 1
ATOM 653 C CA . PRO A 1 80 ? -2.904 3.228 -0.936 1.00 98.62 80 PRO A CA 1
ATOM 654 C C . PRO A 1 80 ? -3.600 4.592 -1.057 1.00 98.62 80 PRO A C 1
ATOM 656 O O . PRO A 1 80 ? -3.110 5.494 -1.731 1.00 98.62 80 PRO A O 1
ATOM 659 N N . GLU A 1 81 ? -4.730 4.788 -0.375 1.00 98.19 81 GLU A N 1
ATOM 660 C CA . GLU A 1 81 ? -5.425 6.079 -0.417 1.00 98.19 81 GLU A CA 1
ATOM 661 C C . GLU A 1 81 ? -4.664 7.143 0.389 1.00 98.19 81 GLU A C 1
ATOM 663 O O . GLU A 1 81 ? -4.533 8.274 -0.070 1.00 98.19 81 GLU A O 1
ATOM 668 N N . LEU A 1 82 ? -4.085 6.780 1.541 1.00 98.12 82 LEU A N 1
ATOM 669 C CA . LEU A 1 82 ? -3.240 7.683 2.334 1.00 98.12 82 LEU A CA 1
ATOM 670 C C . LEU A 1 82 ? -2.023 8.167 1.529 1.00 98.12 82 LEU A C 1
ATOM 672 O O . LEU A 1 82 ? -1.727 9.362 1.515 1.00 98.12 82 LEU A O 1
ATOM 676 N N . ILE A 1 83 ? -1.351 7.258 0.812 1.00 97.81 83 ILE A N 1
ATOM 677 C CA . ILE A 1 83 ? -0.216 7.592 -0.059 1.00 97.81 83 ILE A CA 1
ATOM 678 C C . ILE A 1 83 ? -0.662 8.494 -1.214 1.00 97.81 83 ILE A C 1
ATOM 680 O O . ILE A 1 83 ? 0.011 9.486 -1.507 1.00 97.81 83 ILE A O 1
ATOM 684 N N . TRP A 1 84 ? -1.800 8.196 -1.853 1.00 95.81 84 TRP A N 1
ATOM 685 C CA . TRP A 1 84 ? -2.350 9.054 -2.904 1.00 95.81 84 TRP A CA 1
ATOM 686 C C . TRP A 1 84 ? -2.579 10.482 -2.407 1.00 95.81 84 TRP A C 1
ATOM 688 O O . TRP A 1 84 ? -2.108 11.433 -3.033 1.00 95.81 84 TRP A O 1
ATOM 698 N N . VAL A 1 85 ? -3.277 10.639 -1.280 1.00 94.25 85 VAL A N 1
ATOM 699 C CA . VAL A 1 85 ? -3.604 11.955 -0.721 1.00 94.25 85 VAL A CA 1
ATOM 700 C C . VAL A 1 85 ? -2.326 12.712 -0.356 1.00 94.25 85 VAL A C 1
ATOM 702 O O . VAL A 1 85 ? -2.176 13.867 -0.760 1.00 94.25 85 VAL A O 1
ATOM 705 N N . TYR A 1 86 ? -1.361 12.045 0.287 1.00 94.50 86 TYR A N 1
ATOM 706 C CA . TYR A 1 86 ? -0.044 12.613 0.587 1.00 94.50 86 TYR A CA 1
ATOM 707 C C . TYR A 1 86 ? 0.673 13.135 -0.674 1.00 94.50 86 TYR A C 1
ATOM 709 O O . TYR A 1 86 ? 1.112 14.292 -0.723 1.00 94.50 86 TYR A O 1
ATOM 717 N N . LEU A 1 87 ? 0.777 12.309 -1.723 1.00 93.56 87 LEU A N 1
ATOM 718 C CA . LEU A 1 87 ? 1.478 12.668 -2.961 1.00 93.56 87 LEU A CA 1
ATOM 719 C C . LEU A 1 87 ? 0.757 13.784 -3.724 1.00 93.56 87 LEU A C 1
ATOM 721 O O . LEU A 1 87 ? 1.400 14.718 -4.211 1.00 93.56 87 LEU A O 1
ATOM 725 N N . ARG A 1 88 ? -0.578 13.724 -3.785 1.00 90.81 88 ARG A N 1
ATOM 726 C CA . ARG A 1 88 ? -1.426 14.736 -4.425 1.00 90.81 88 ARG A CA 1
ATOM 727 C C . ARG A 1 88 ? -1.248 16.106 -3.773 1.00 90.81 88 ARG A C 1
ATOM 729 O O . ARG A 1 88 ? -1.038 17.087 -4.486 1.00 90.81 88 ARG A O 1
ATOM 736 N N . LEU A 1 89 ? -1.312 16.179 -2.442 1.00 89.06 89 LEU A N 1
ATOM 737 C CA . LEU A 1 89 ? -1.147 17.432 -1.693 1.00 89.06 89 LEU A CA 1
ATOM 738 C C . LEU A 1 89 ? 0.274 17.989 -1.818 1.00 89.06 89 LEU A C 1
ATOM 740 O O . LEU A 1 89 ? 0.470 19.197 -1.982 1.00 89.06 89 LEU A O 1
ATOM 744 N N . THR A 1 90 ? 1.270 17.101 -1.825 1.00 88.25 90 THR A N 1
ATOM 745 C CA . THR A 1 90 ? 2.667 17.476 -2.065 1.00 88.25 90 THR A CA 1
ATOM 746 C C . THR A 1 90 ? 2.847 18.101 -3.454 1.00 88.25 90 THR A C 1
ATOM 748 O O . THR A 1 90 ? 3.550 19.104 -3.595 1.00 88.25 90 THR A O 1
ATOM 751 N N . ALA A 1 91 ? 2.181 17.561 -4.479 1.00 86.56 91 ALA A N 1
ATOM 752 C CA . ALA A 1 91 ? 2.227 18.085 -5.844 1.00 86.56 91 ALA A CA 1
ATOM 753 C C . ALA A 1 91 ? 1.455 19.408 -6.018 1.00 86.56 91 ALA A C 1
ATOM 755 O O . ALA A 1 91 ? 1.863 20.253 -6.815 1.00 86.56 91 ALA A O 1
ATOM 756 N N . SER A 1 92 ? 0.375 19.633 -5.261 1.00 80.12 92 SER A N 1
ATOM 757 C CA . SER A 1 92 ? -0.448 20.849 -5.359 1.00 80.12 92 SER A CA 1
ATOM 758 C C . SER A 1 92 ? 0.095 22.052 -4.574 1.00 80.12 92 SER A C 1
ATOM 760 O O . SER A 1 92 ? -0.545 23.102 -4.564 1.00 80.12 92 SER A O 1
ATOM 762 N N . ARG A 1 93 ? 1.255 21.924 -3.906 1.00 68.50 93 ARG A N 1
ATOM 763 C CA . ARG A 1 93 ? 1.885 22.950 -3.041 1.00 68.50 93 ARG A CA 1
ATOM 764 C C . ARG A 1 93 ? 0.994 23.466 -1.896 1.00 68.50 93 ARG A C 1
ATOM 766 O O . ARG A 1 93 ? 1.358 24.441 -1.239 1.00 68.50 93 ARG A O 1
ATOM 773 N N . ASN A 1 94 ? -0.127 22.803 -1.607 1.00 66.50 94 ASN A N 1
ATOM 774 C CA . ASN A 1 94 ? -1.009 23.156 -0.497 1.00 66.50 94 ASN A CA 1
ATOM 775 C C . ASN A 1 94 ? -0.538 22.441 0.780 1.00 66.50 94 ASN A C 1
ATOM 777 O O . ASN A 1 94 ? -1.017 21.365 1.126 1.00 66.50 94 ASN A O 1
ATOM 781 N N . ARG A 1 95 ? 0.465 23.024 1.447 1.00 59.50 95 ARG A N 1
ATOM 782 C CA . ARG A 1 95 ? 1.162 22.413 2.594 1.00 59.50 95 ARG A CA 1
ATOM 783 C C . ARG A 1 95 ? 0.375 22.424 3.910 1.00 59.50 95 ARG A C 1
ATOM 785 O O . ARG A 1 95 ? 0.792 21.761 4.850 1.00 59.50 95 ARG A O 1
ATOM 792 N N . GLN A 1 96 ? -0.728 23.166 4.008 1.00 58.72 96 GLN A N 1
ATOM 793 C CA . GLN A 1 96 ? -1.393 23.429 5.293 1.00 58.72 96 GLN A CA 1
ATOM 794 C C . GLN A 1 96 ? -2.276 22.274 5.815 1.00 58.72 96 GLN A C 1
ATOM 796 O O . GLN A 1 96 ? -2.749 22.360 6.939 1.00 58.72 96 GLN A O 1
ATOM 801 N N . SER A 1 97 ? -2.474 21.187 5.054 1.00 59.97 97 SER A N 1
ATOM 802 C CA . SER A 1 97 ? -3.487 20.147 5.349 1.00 59.97 97 SER A CA 1
ATOM 803 C C . SER A 1 97 ? -2.932 18.707 5.489 1.00 59.97 97 SER A C 1
ATOM 805 O O . SER A 1 97 ? -3.691 17.779 5.744 1.00 59.97 97 SER A O 1
ATOM 807 N N . ASN A 1 98 ? -1.611 18.482 5.393 1.00 72.62 98 ASN A N 1
ATOM 808 C CA . ASN A 1 98 ? -1.044 17.118 5.294 1.00 72.62 98 ASN A CA 1
ATOM 809 C C . ASN A 1 98 ? -0.451 16.531 6.594 1.00 72.62 98 ASN A C 1
ATOM 811 O O . ASN A 1 98 ? -0.058 15.366 6.616 1.00 72.62 98 ASN A O 1
ATOM 815 N N . GLY A 1 99 ? -0.356 17.310 7.677 1.00 89.94 99 GLY A N 1
ATOM 816 C CA . GLY A 1 99 ? 0.452 16.930 8.848 1.00 89.94 99 GLY A CA 1
ATOM 817 C C . GLY A 1 99 ? 0.044 15.605 9.506 1.00 89.94 99 GLY A C 1
ATOM 818 O O . GLY A 1 99 ? 0.905 14.821 9.895 1.00 89.94 99 GLY A O 1
ATOM 819 N N . CYS A 1 100 ? -1.257 15.309 9.584 1.00 93.75 100 CYS A N 1
ATOM 820 C CA . CYS A 1 100 ? -1.747 14.079 10.213 1.00 93.75 100 CYS A CA 1
ATOM 821 C C . CYS A 1 100 ? -1.493 12.820 9.364 1.00 93.75 100 CYS A C 1
ATOM 823 O O . CYS A 1 100 ? -1.139 11.779 9.915 1.00 93.75 100 CYS A O 1
ATOM 825 N N . ILE A 1 101 ? -1.621 12.910 8.034 1.00 95.56 101 ILE A N 1
ATOM 826 C CA . ILE A 1 101 ? -1.308 11.801 7.119 1.00 95.56 101 ILE A CA 1
ATOM 827 C C . ILE A 1 101 ? 0.203 11.563 7.103 1.00 95.56 101 ILE A C 1
ATOM 829 O O . ILE A 1 101 ? 0.640 10.417 7.179 1.00 95.56 101 ILE A O 1
ATOM 833 N N . GLU A 1 102 ? 1.003 12.632 7.063 1.00 95.25 102 GLU A N 1
ATOM 834 C CA . GLU A 1 102 ? 2.462 12.543 7.165 1.00 95.25 102 GLU A CA 1
ATOM 835 C C . GLU A 1 102 ? 2.897 11.836 8.450 1.00 95.25 102 GLU A C 1
ATOM 837 O O . GLU A 1 102 ? 3.677 10.884 8.396 1.00 95.25 102 GLU A O 1
ATOM 842 N N . ALA A 1 103 ? 2.343 12.256 9.590 1.00 96.56 103 ALA A N 1
ATOM 843 C CA . ALA A 1 103 ? 2.621 11.648 10.883 1.00 96.56 103 ALA A CA 1
ATOM 844 C C . ALA A 1 103 ? 2.200 10.171 10.933 1.00 96.56 103 ALA A C 1
ATOM 846 O O . ALA A 1 103 ? 2.959 9.344 11.434 1.00 96.56 103 ALA A O 1
ATOM 847 N N . LEU A 1 104 ? 1.035 9.818 10.378 1.00 98.00 104 LEU A N 1
ATOM 848 C CA . LEU A 1 104 ? 0.575 8.429 10.309 1.00 98.00 104 LEU A CA 1
ATOM 849 C C . LEU A 1 104 ? 1.518 7.562 9.462 1.00 98.00 104 LEU A C 1
ATOM 851 O O . LEU A 1 104 ? 1.937 6.499 9.916 1.00 98.00 104 LEU A O 1
ATOM 855 N N . LEU A 1 105 ? 1.874 8.006 8.252 1.00 98.31 105 LEU A N 1
ATOM 856 C CA . LEU A 1 105 ? 2.760 7.256 7.355 1.00 98.31 105 LEU A CA 1
ATOM 857 C C . LEU A 1 105 ? 4.160 7.079 7.966 1.00 98.31 105 LEU A C 1
ATOM 859 O O . LEU A 1 105 ? 4.679 5.964 7.970 1.00 98.31 105 LEU A O 1
ATOM 863 N N . LEU A 1 106 ? 4.747 8.142 8.532 1.00 97.50 106 LEU A N 1
ATOM 864 C CA . LEU A 1 106 ? 6.037 8.063 9.233 1.00 97.50 106 LEU A CA 1
ATOM 865 C C . LEU A 1 106 ? 5.960 7.178 10.476 1.00 97.50 106 LEU A C 1
ATOM 867 O O . LEU A 1 106 ? 6.877 6.403 10.734 1.00 97.50 106 LEU A O 1
ATOM 871 N N . GLY A 1 107 ? 4.864 7.263 11.229 1.00 97.56 107 GLY A N 1
ATOM 872 C CA . GLY A 1 107 ? 4.626 6.426 12.398 1.00 97.56 107 GLY A CA 1
ATOM 873 C C . GLY A 1 107 ? 4.590 4.943 12.036 1.00 97.56 107 GLY A C 1
ATOM 874 O O . GLY A 1 107 ? 5.280 4.143 12.666 1.00 97.56 107 GLY A O 1
ATOM 875 N N . ILE A 1 108 ? 3.838 4.574 10.995 1.00 97.94 108 ILE A N 1
ATOM 876 C CA . ILE A 1 108 ? 3.785 3.194 10.491 1.00 97.94 108 ILE A CA 1
ATOM 877 C C . ILE A 1 108 ? 5.170 2.747 10.014 1.00 97.94 108 ILE A C 1
ATOM 879 O O . ILE A 1 108 ? 5.618 1.663 10.378 1.00 97.94 108 ILE A O 1
ATOM 883 N N . TYR A 1 109 ? 5.864 3.586 9.243 1.00 97.88 109 TYR A N 1
ATOM 884 C CA . TYR A 1 109 ? 7.207 3.291 8.747 1.00 97.88 109 TYR A CA 1
ATOM 885 C C . TYR A 1 109 ? 8.176 3.006 9.901 1.00 97.88 109 TYR A C 1
ATOM 887 O O . TYR A 1 109 ? 8.790 1.944 9.932 1.00 97.88 109 TYR A O 1
ATOM 895 N N . ASN A 1 110 ? 8.250 3.894 10.895 1.00 96.25 110 ASN A N 1
ATOM 896 C CA . ASN A 1 110 ? 9.160 3.744 12.031 1.00 96.25 110 ASN A CA 1
ATOM 897 C C . ASN A 1 110 ? 8.841 2.500 12.880 1.00 96.25 110 ASN A C 1
ATOM 899 O O . ASN A 1 110 ? 9.754 1.886 13.427 1.00 96.25 110 ASN A O 1
ATOM 903 N N . LEU A 1 111 ? 7.566 2.102 12.971 1.00 95.31 111 LEU A N 1
ATOM 904 C CA . LEU A 1 111 ? 7.172 0.846 13.617 1.00 95.31 111 LEU A CA 1
ATOM 905 C C . LEU A 1 111 ? 7.565 -0.387 12.795 1.00 95.31 111 LEU A C 1
ATOM 907 O O . LEU A 1 111 ? 7.883 -1.425 13.371 1.00 95.31 111 LEU A O 1
ATOM 911 N N . GLU A 1 112 ? 7.525 -0.309 11.464 1.00 94.94 112 GLU A N 1
ATOM 912 C CA . GLU A 1 112 ? 7.822 -1.454 10.604 1.00 94.94 112 GLU A CA 1
ATOM 913 C C . GLU A 1 112 ? 9.308 -1.670 10.337 1.00 94.94 112 GLU A C 1
ATOM 915 O O . GLU A 1 112 ? 9.708 -2.813 10.126 1.00 94.94 112 GLU A O 1
ATOM 920 N N . ILE A 1 113 ? 10.148 -0.640 10.405 1.00 94.25 113 ILE A N 1
ATOM 921 C CA . ILE A 1 113 ? 11.599 -0.820 10.245 1.00 94.25 113 ILE A CA 1
ATOM 922 C C . ILE A 1 113 ? 12.248 -1.509 11.454 1.00 94.25 113 ILE A C 1
ATOM 924 O O . ILE A 1 113 ? 13.345 -2.042 11.322 1.00 94.25 113 ILE A O 1
ATOM 928 N N . ALA A 1 114 ? 11.571 -1.550 12.607 1.00 90.88 114 ALA A N 1
ATOM 929 C CA . ALA A 1 114 ? 12.037 -2.229 13.816 1.00 90.88 114 ALA A CA 1
ATOM 930 C C . ALA A 1 114 ? 11.393 -3.619 13.985 1.00 90.88 114 ALA A C 1
ATOM 932 O O . ALA A 1 114 ? 10.207 -3.822 13.703 1.00 90.88 114 ALA A O 1
ATOM 933 N N . ASP A 1 115 ? 12.173 -4.603 14.434 1.00 81.94 115 ASP A N 1
ATOM 934 C CA . ASP A 1 115 ? 11.713 -5.934 14.828 1.00 81.94 115 ASP A CA 1
ATOM 935 C C . ASP A 1 115 ? 11.073 -5.941 16.224 1.00 81.94 115 ASP A C 1
ATOM 937 O O . ASP A 1 115 ? 10.894 -4.906 16.866 1.00 81.94 115 ASP A O 1
ATOM 941 N N . LYS A 1 116 ? 10.653 -7.126 16.678 1.00 78.25 116 LYS A N 1
ATOM 942 C CA . LYS A 1 116 ? 9.994 -7.282 17.983 1.00 78.25 116 LYS A CA 1
ATOM 943 C C . LYS A 1 116 ? 10.918 -6.953 19.157 1.00 78.25 116 LYS A C 1
ATOM 945 O O . LYS A 1 116 ? 10.413 -6.614 20.222 1.00 78.25 116 LYS A O 1
ATOM 950 N N . ASP A 1 117 ? 12.225 -7.050 18.944 1.00 81.94 117 ASP A N 1
ATOM 951 C CA . ASP A 1 117 ? 13.268 -6.796 19.931 1.00 81.94 117 ASP A CA 1
ATOM 952 C C . ASP A 1 117 ? 13.804 -5.351 19.825 1.00 81.94 117 ASP A C 1
ATOM 954 O O . ASP A 1 117 ? 14.672 -4.949 20.597 1.00 81.94 117 ASP A O 1
ATOM 958 N N . GLY A 1 118 ? 13.261 -4.550 18.898 1.00 80.56 118 GLY A N 1
ATOM 959 C CA . GLY A 1 118 ? 13.634 -3.156 18.663 1.00 80.56 118 GLY A CA 1
ATOM 960 C C . GLY A 1 118 ? 14.846 -2.967 17.749 1.00 80.56 118 GLY A C 1
ATOM 961 O O . GLY A 1 118 ? 15.290 -1.833 17.575 1.00 80.56 118 GLY A O 1
ATOM 962 N N . ASN A 1 119 ? 15.378 -4.034 17.149 1.00 86.69 119 ASN A N 1
ATOM 963 C CA . ASN A 1 119 ? 16.485 -3.937 16.202 1.00 86.69 119 ASN A CA 1
ATOM 964 C C . ASN A 1 119 ? 15.970 -3.609 14.800 1.00 86.69 119 ASN A C 1
ATOM 966 O O . ASN A 1 119 ? 14.851 -3.958 14.427 1.00 86.69 119 ASN A O 1
ATOM 970 N N . ASN A 1 120 ? 16.805 -2.975 13.985 1.00 86.56 120 ASN A N 1
ATOM 971 C CA . ASN A 1 120 ? 16.447 -2.693 12.599 1.00 86.56 120 ASN A CA 1
ATOM 972 C C . ASN A 1 120 ? 16.310 -3.994 11.789 1.00 86.56 120 ASN A C 1
ATOM 974 O O . ASN A 1 120 ? 17.199 -4.851 11.798 1.00 86.56 120 ASN A O 1
ATOM 978 N N . LYS A 1 121 ? 15.203 -4.123 11.054 1.00 87.88 121 LYS A N 1
ATOM 979 C CA . LYS A 1 121 ? 14.925 -5.261 10.176 1.00 87.88 121 LYS A CA 1
ATOM 980 C C . LYS A 1 121 ? 15.777 -5.183 8.912 1.00 87.88 121 LYS A C 1
ATOM 982 O O . LYS A 1 121 ? 15.805 -4.158 8.241 1.00 87.88 121 LYS A O 1
ATOM 987 N N . VAL A 1 122 ? 16.378 -6.314 8.545 1.00 89.88 122 VAL A N 1
ATOM 988 C CA . VAL A 1 122 ? 16.963 -6.546 7.216 1.00 89.88 122 VAL A CA 1
ATOM 989 C C . VAL A 1 122 ? 16.152 -7.626 6.522 1.00 89.88 122 VAL A C 1
ATOM 991 O O . VAL A 1 122 ? 16.032 -8.745 7.034 1.00 89.88 122 VAL A O 1
ATOM 994 N N . LEU A 1 123 ? 15.608 -7.318 5.346 1.00 91.06 123 LEU A N 1
ATOM 995 C CA . LEU A 1 123 ? 14.846 -8.277 4.559 1.00 91.06 123 LEU A CA 1
ATOM 996 C C . LEU A 1 123 ? 15.750 -8.924 3.513 1.00 91.06 123 LEU A C 1
ATOM 998 O O . LEU A 1 123 ? 16.330 -8.277 2.640 1.00 91.06 123 LEU A O 1
ATOM 1002 N N . SER A 1 124 ? 15.870 -10.244 3.615 1.00 93.06 124 SER A 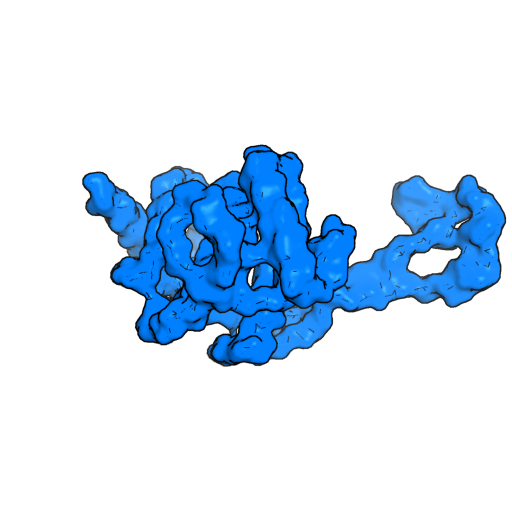N 1
ATOM 1003 C CA . SER A 1 124 ? 16.750 -11.032 2.759 1.00 93.06 124 SER A CA 1
ATOM 1004 C C . SER A 1 124 ? 16.126 -12.376 2.430 1.00 93.06 124 SER A C 1
ATOM 1006 O O . SER A 1 124 ? 15.352 -12.916 3.221 1.00 93.06 124 SER A O 1
ATOM 1008 N N . PHE A 1 125 ? 16.492 -12.923 1.280 1.00 92.56 125 PHE A N 1
ATOM 1009 C CA . PHE A 1 125 ? 16.163 -14.289 0.904 1.00 92.56 125 PHE A CA 1
ATOM 1010 C C . PHE A 1 125 ? 17.404 -14.983 0.356 1.00 92.56 125 PHE A C 1
ATOM 1012 O O . PHE A 1 125 ? 18.414 -14.361 0.032 1.00 92.56 125 PHE A O 1
ATOM 1019 N N . THR A 1 126 ? 17.332 -16.303 0.295 1.00 91.56 126 THR A N 1
ATOM 1020 C CA . THR A 1 126 ? 18.385 -17.129 -0.281 1.00 91.56 126 THR A CA 1
ATOM 1021 C C . THR A 1 126 ? 17.979 -17.542 -1.684 1.00 91.56 126 THR A C 1
ATOM 1023 O O . THR A 1 126 ? 16.878 -18.066 -1.855 1.00 91.56 126 THR A O 1
ATOM 1026 N N . ILE A 1 127 ? 18.853 -17.340 -2.670 1.00 89.31 127 ILE A N 1
ATOM 1027 C CA . ILE A 1 127 ? 18.616 -17.839 -4.028 1.00 89.31 127 ILE A CA 1
ATOM 1028 C C . ILE A 1 127 ? 18.670 -19.379 -4.001 1.00 89.31 127 ILE A C 1
ATOM 1030 O O . ILE A 1 127 ? 19.693 -19.940 -3.592 1.00 89.31 127 ILE A O 1
ATOM 1034 N N . PRO A 1 128 ? 17.599 -20.087 -4.414 1.00 88.25 128 PRO A N 1
ATOM 1035 C CA . PRO A 1 128 ? 17.618 -21.543 -4.514 1.00 88.25 128 PRO A CA 1
ATOM 1036 C C . PRO A 1 128 ? 18.650 -22.029 -5.538 1.00 88.25 128 PRO A C 1
ATOM 1038 O O . PRO A 1 128 ? 18.873 -21.381 -6.558 1.00 88.25 128 PRO A O 1
ATOM 1041 N N . SER A 1 129 ? 19.239 -23.202 -5.301 1.00 82.81 129 SER A N 1
ATOM 1042 C CA . SER A 1 129 ? 20.197 -23.826 -6.220 1.00 82.81 129 SER A CA 1
ATOM 1043 C C . SER A 1 129 ? 19.750 -25.236 -6.594 1.00 82.81 129 SER A C 1
ATOM 1045 O O . SER A 1 129 ? 19.398 -26.027 -5.720 1.00 82.81 129 SER A O 1
ATOM 1047 N N . LEU A 1 130 ? 19.805 -25.567 -7.889 1.00 84.38 130 LEU A N 1
ATOM 1048 C CA . LEU A 1 130 ? 19.539 -26.926 -8.379 1.00 84.38 130 LEU A CA 1
ATOM 1049 C C . LEU A 1 130 ? 20.624 -27.926 -7.953 1.00 84.38 130 LEU A C 1
ATOM 1051 O O . LEU A 1 130 ? 20.359 -29.121 -7.871 1.00 84.38 130 LEU A O 1
ATOM 1055 N N . SER A 1 131 ? 21.817 -27.434 -7.620 1.00 81.19 131 SER A N 1
ATOM 1056 C CA . SER A 1 131 ? 22.949 -28.223 -7.126 1.00 81.19 131 SER A CA 1
ATOM 1057 C C . SER A 1 131 ? 22.797 -28.650 -5.665 1.00 81.19 131 SER A C 1
ATOM 1059 O O . SER A 1 131 ? 23.617 -29.416 -5.165 1.00 81.19 131 SER A O 1
ATOM 1061 N N . LYS A 1 132 ? 21.773 -28.147 -4.961 1.00 81.19 132 LYS A N 1
ATOM 1062 C CA . LYS A 1 132 ? 21.458 -28.518 -3.580 1.00 81.19 132 LYS A CA 1
ATOM 1063 C C . LYS A 1 132 ? 20.119 -29.245 -3.505 1.00 81.19 132 LYS A C 1
ATOM 1065 O O . LYS A 1 132 ? 19.189 -28.851 -4.210 1.00 81.19 132 LYS A O 1
ATOM 1070 N N . PRO A 1 133 ? 20.006 -30.284 -2.660 1.00 87.50 133 PRO A N 1
ATOM 1071 C CA . PRO A 1 133 ? 18.728 -30.931 -2.422 1.00 87.50 133 PRO A CA 1
ATOM 1072 C C . PRO A 1 133 ? 17.740 -29.929 -1.839 1.00 87.50 133 PRO A C 1
ATOM 1074 O O . PRO A 1 133 ? 18.090 -29.074 -1.021 1.00 87.50 133 PRO A O 1
ATOM 1077 N N . SER A 1 134 ? 16.499 -30.032 -2.292 1.00 89.94 134 SER A N 1
ATOM 1078 C CA . SER A 1 134 ? 15.391 -29.215 -1.824 1.00 89.94 134 SER A CA 1
ATOM 1079 C C . SER A 1 134 ? 14.195 -30.103 -1.502 1.00 89.94 134 SER A C 1
ATOM 1081 O O . SER A 1 134 ? 14.195 -31.301 -1.769 1.00 89.94 134 SER A O 1
ATOM 1083 N N . ILE A 1 135 ? 13.130 -29.508 -0.966 1.00 94.69 135 ILE A N 1
ATOM 1084 C CA . ILE A 1 135 ? 11.863 -30.221 -0.754 1.00 94.69 135 ILE A CA 1
ATOM 1085 C C . ILE A 1 135 ? 11.197 -30.681 -2.067 1.00 94.69 135 ILE A C 1
ATOM 1087 O O . ILE A 1 135 ? 10.253 -31.464 -2.015 1.00 94.69 135 ILE A O 1
ATOM 1091 N N . TYR A 1 136 ? 11.658 -30.190 -3.225 1.00 93.00 136 TYR A N 1
ATOM 1092 C CA . TYR A 1 136 ? 11.072 -30.473 -4.538 1.00 93.00 136 TYR A CA 1
ATOM 1093 C C . TYR A 1 136 ? 11.941 -31.363 -5.429 1.00 93.00 136 TYR A C 1
ATOM 1095 O O . TYR A 1 136 ? 11.418 -31.949 -6.376 1.00 93.00 136 TYR A O 1
ATOM 1103 N N . HIS A 1 137 ? 13.252 -31.456 -5.179 1.00 89.56 137 HIS A N 1
ATOM 1104 C CA . HIS A 1 137 ? 14.163 -32.179 -6.068 1.00 89.56 137 HIS A CA 1
ATOM 1105 C C . HIS A 1 137 ? 15.428 -32.675 -5.363 1.00 89.56 137 HIS A C 1
ATOM 1107 O O . HIS A 1 137 ? 15.899 -32.083 -4.392 1.00 89.56 137 HIS A O 1
ATOM 1113 N N . GLU A 1 138 ? 16.020 -33.719 -5.942 1.00 89.00 138 GLU A N 1
ATOM 1114 C CA . GLU A 1 138 ? 17.336 -34.243 -5.575 1.00 89.00 138 GLU A CA 1
ATOM 1115 C C . GLU A 1 138 ? 18.333 -33.948 -6.718 1.00 89.00 138 GLU A C 1
ATOM 1117 O O . GLU A 1 138 ? 18.031 -34.294 -7.866 1.00 89.00 138 GLU A O 1
ATOM 1122 N N . PRO A 1 139 ? 19.515 -33.341 -6.481 1.00 85.00 139 PRO A N 1
ATOM 1123 C CA . PRO A 1 139 ? 20.415 -32.895 -7.552 1.00 85.00 139 PRO A CA 1
ATOM 1124 C C . PRO A 1 139 ? 20.908 -34.026 -8.455 1.00 85.00 139 PRO A C 1
ATOM 1126 O O . PRO A 1 139 ? 21.145 -33.816 -9.643 1.00 85.00 139 PRO A O 1
ATOM 1129 N N . SER A 1 140 ? 21.006 -35.246 -7.917 1.00 82.06 140 SER A N 1
ATOM 1130 C CA . SER A 1 140 ? 21.392 -36.445 -8.670 1.00 82.06 140 SER A CA 1
ATOM 1131 C C . SER A 1 140 ? 20.448 -36.756 -9.839 1.00 82.06 140 SER A C 1
ATOM 1133 O O . SER A 1 140 ? 20.869 -37.375 -10.814 1.00 82.06 140 SER A O 1
ATOM 1135 N N . THR A 1 141 ? 19.198 -36.286 -9.786 1.00 83.25 141 THR A N 1
ATOM 1136 C CA . THR A 1 141 ? 18.196 -36.491 -10.844 1.00 83.25 141 THR A CA 1
ATOM 1137 C C . THR A 1 141 ? 18.332 -35.520 -12.022 1.00 83.25 141 THR A C 1
ATOM 1139 O O . THR A 1 141 ? 17.804 -35.793 -13.096 1.00 83.25 141 THR A O 1
ATOM 1142 N N . ILE A 1 142 ? 19.062 -34.409 -11.855 1.00 77.12 142 ILE A N 1
ATOM 1143 C CA . ILE A 1 142 ? 19.146 -33.299 -12.827 1.00 77.12 142 ILE A CA 1
ATOM 1144 C C . ILE A 1 142 ? 20.323 -33.481 -13.813 1.00 77.12 142 ILE A C 1
ATOM 1146 O O . ILE A 1 142 ? 20.455 -32.760 -14.801 1.00 77.12 142 ILE A O 1
ATOM 1150 N N . GLY A 1 143 ? 21.149 -34.510 -13.609 1.00 71.31 143 GLY A N 1
ATOM 1151 C CA . GLY A 1 143 ? 22.309 -34.808 -14.447 1.00 71.31 143 GLY A CA 1
ATOM 1152 C C . GLY A 1 143 ? 23.558 -34.007 -14.062 1.00 71.31 143 GLY A C 1
ATOM 1153 O O . GLY A 1 143 ? 23.533 -33.098 -13.233 1.00 71.31 143 GLY A O 1
ATOM 1154 N N . SER A 1 144 ? 24.693 -34.358 -14.670 1.00 68.75 144 SER A N 1
ATOM 1155 C CA . SER A 1 144 ? 26.028 -33.875 -14.281 1.00 68.75 144 SER A CA 1
ATOM 1156 C C . SER A 1 144 ? 26.252 -32.368 -14.463 1.00 68.75 144 SER A C 1
ATOM 1158 O O . SER A 1 144 ? 27.154 -31.815 -13.838 1.00 68.75 144 SER A O 1
ATOM 1160 N N . MET A 1 145 ? 25.426 -31.674 -15.256 1.00 66.31 145 MET A N 1
ATOM 1161 C CA . MET A 1 145 ? 25.548 -30.225 -15.475 1.00 66.31 145 MET A CA 1
ATOM 1162 C C . MET A 1 145 ? 25.265 -29.399 -14.211 1.00 66.31 145 MET A C 1
ATOM 1164 O O . MET A 1 145 ? 25.919 -28.381 -13.991 1.00 66.31 145 MET A O 1
ATOM 1168 N N . ALA A 1 146 ? 24.345 -29.852 -13.350 1.00 62.22 146 ALA A N 1
ATOM 1169 C CA . ALA A 1 146 ? 24.050 -29.194 -12.074 1.00 62.22 146 ALA A CA 1
ATOM 1170 C C . ALA A 1 146 ? 25.086 -29.510 -10.981 1.00 62.22 146 ALA A C 1
ATOM 1172 O O . ALA A 1 146 ? 25.050 -28.904 -9.916 1.00 62.22 146 ALA A O 1
ATOM 1173 N N . LEU A 1 147 ? 26.011 -30.441 -11.226 1.00 63.31 147 LEU A N 1
ATOM 1174 C CA . LEU A 1 147 ? 27.015 -30.909 -10.263 1.00 63.31 147 LEU A CA 1
ATOM 1175 C C . LEU A 1 147 ? 28.445 -30.523 -10.670 1.00 63.31 147 LEU A C 1
ATOM 1177 O O . LEU A 1 147 ? 29.409 -31.125 -10.203 1.00 63.31 147 LEU A O 1
ATOM 1181 N N . THR A 1 148 ? 28.601 -29.551 -11.573 1.00 69.38 148 THR A N 1
ATOM 1182 C CA . THR A 1 148 ? 29.929 -29.077 -11.986 1.00 69.38 148 THR A CA 1
ATOM 1183 C C . THR A 1 148 ? 30.654 -28.421 -10.813 1.00 69.38 148 THR A C 1
ATOM 1185 O O . THR A 1 148 ? 30.033 -27.771 -9.977 1.00 69.38 148 THR A O 1
ATOM 1188 N N . GLU A 1 149 ? 31.981 -28.537 -10.767 1.00 62.41 149 GLU A N 1
ATOM 1189 C CA . GLU A 1 149 ? 32.811 -27.949 -9.705 1.00 62.41 149 GLU A CA 1
ATOM 1190 C C . GLU A 1 149 ? 32.568 -26.437 -9.536 1.00 62.41 149 GLU A C 1
ATOM 1192 O O . GLU A 1 149 ? 32.583 -25.946 -8.417 1.00 62.41 149 GLU A O 1
ATOM 1197 N N . GLY A 1 150 ? 32.231 -25.706 -10.608 1.00 63.91 150 GLY A N 1
ATOM 1198 C CA . GLY A 1 150 ? 31.818 -24.298 -10.533 1.00 63.91 150 GLY A CA 1
ATOM 1199 C C . GLY A 1 150 ? 30.437 -24.075 -9.895 1.00 63.91 150 GLY A C 1
ATOM 1200 O O . GLY A 1 150 ? 30.266 -23.124 -9.135 1.00 63.91 150 GLY A O 1
ATOM 1201 N N . ALA A 1 151 ? 29.468 -24.962 -10.144 1.00 61.62 151 ALA A N 1
ATOM 1202 C CA . ALA A 1 151 ? 28.150 -24.933 -9.499 1.00 61.62 151 ALA A CA 1
ATOM 1203 C C . ALA A 1 151 ? 28.219 -25.352 -8.016 1.00 61.62 151 ALA A C 1
ATOM 1205 O O . ALA A 1 151 ? 27.457 -24.857 -7.186 1.00 61.62 151 ALA A O 1
ATOM 1206 N N . LEU A 1 152 ? 29.179 -26.217 -7.678 1.00 60.38 152 LEU A N 1
ATOM 1207 C CA . LEU A 1 152 ? 29.535 -26.571 -6.306 1.00 60.38 152 LEU A CA 1
ATOM 1208 C C . LEU A 1 152 ? 30.390 -25.464 -5.645 1.00 60.38 152 LEU A C 1
ATOM 1210 O O . LEU A 1 152 ? 30.223 -25.156 -4.479 1.00 60.38 152 LEU A O 1
ATOM 1214 N N . CYS A 1 153 ? 31.260 -24.749 -6.354 1.00 57.25 153 CYS A N 1
ATOM 1215 C CA . CYS A 1 153 ? 32.021 -23.638 -5.762 1.00 57.25 153 CYS A CA 1
ATOM 1216 C C . CYS A 1 153 ? 31.115 -22.443 -5.387 1.00 57.25 153 CYS A C 1
ATOM 1218 O O . CYS A 1 153 ? 31.449 -21.676 -4.488 1.00 57.25 153 CYS A O 1
ATOM 1220 N N . GLN A 1 154 ? 29.929 -22.330 -6.000 1.00 56.94 154 GLN A N 1
ATOM 1221 C CA . GLN A 1 154 ? 28.830 -21.448 -5.572 1.00 56.94 154 GLN A CA 1
ATOM 1222 C C . GLN A 1 154 ? 28.035 -22.004 -4.363 1.00 56.94 154 GLN A C 1
ATOM 1224 O O . GLN A 1 154 ? 26.901 -21.593 -4.117 1.00 56.94 154 GLN A O 1
ATOM 1229 N N . HIS A 1 155 ? 28.583 -22.967 -3.608 1.00 55.41 155 HIS A N 1
ATOM 1230 C CA . HIS A 1 155 ? 27.898 -23.632 -2.495 1.00 55.41 155 HIS A CA 1
ATOM 1231 C C . HIS A 1 155 ? 27.557 -22.733 -1.311 1.00 55.41 155 HIS A C 1
ATOM 1233 O O . HIS A 1 155 ? 26.732 -23.147 -0.491 1.00 55.41 155 HIS A O 1
ATOM 1239 N N . ASP A 1 156 ? 28.097 -21.527 -1.211 1.00 60.50 156 ASP A N 1
ATOM 1240 C CA . ASP A 1 156 ? 27.540 -20.557 -0.281 1.00 60.50 156 ASP A CA 1
ATOM 1241 C C . ASP A 1 156 ? 26.225 -20.057 -0.867 1.00 60.50 156 ASP A C 1
ATOM 1243 O O . ASP A 1 156 ? 26.184 -19.366 -1.882 1.00 60.50 156 ASP A O 1
ATOM 1247 N N . LEU A 1 157 ? 25.124 -20.491 -0.246 1.00 68.94 157 LEU A N 1
ATOM 1248 C CA . LEU A 1 157 ? 23.782 -20.018 -0.555 1.00 68.94 157 LEU A CA 1
ATOM 1249 C C . LEU A 1 157 ? 23.818 -18.490 -0.635 1.00 68.94 157 LEU A C 1
ATOM 1251 O O . LEU A 1 157 ? 24.012 -17.828 0.385 1.00 68.94 157 LEU A O 1
ATOM 1255 N N . ILE A 1 158 ? 23.661 -17.944 -1.844 1.00 81.56 158 ILE A N 1
ATOM 1256 C CA . ILE A 1 158 ? 23.735 -16.501 -2.054 1.00 81.56 158 ILE A CA 1
ATOM 1257 C C . ILE A 1 158 ? 22.543 -15.885 -1.333 1.00 81.56 158 ILE A C 1
ATOM 1259 O O . ILE A 1 158 ? 21.389 -16.017 -1.756 1.00 81.56 158 ILE A O 1
ATOM 1263 N N . ARG A 1 159 ? 22.838 -15.230 -0.212 1.00 87.19 159 ARG A N 1
ATOM 1264 C CA . ARG A 1 159 ? 21.869 -14.446 0.537 1.00 87.19 159 ARG A CA 1
ATOM 1265 C C . ARG A 1 159 ? 21.805 -13.060 -0.085 1.00 87.19 159 ARG A C 1
ATOM 1267 O O . ARG A 1 159 ? 22.769 -12.304 -0.024 1.00 87.19 159 ARG A O 1
ATOM 1274 N N . VAL A 1 160 ? 20.661 -12.738 -0.670 1.00 90.62 160 VAL A N 1
ATOM 1275 C CA . VAL A 1 160 ? 20.385 -11.431 -1.263 1.00 90.62 160 VAL A CA 1
ATOM 1276 C C . VAL A 1 160 ? 19.583 -10.609 -0.270 1.00 90.62 160 VAL A C 1
ATOM 1278 O O . VAL A 1 160 ? 18.536 -11.050 0.210 1.00 90.62 160 VAL A O 1
ATOM 1281 N N . VAL A 1 161 ? 20.078 -9.414 0.039 1.00 91.88 161 VAL A N 1
ATOM 1282 C CA . VAL A 1 161 ? 19.325 -8.385 0.761 1.00 91.88 161 VAL A CA 1
ATOM 1283 C C . VAL A 1 161 ? 18.549 -7.583 -0.274 1.00 91.88 161 VAL A C 1
ATOM 1285 O O . VAL A 1 161 ? 19.147 -7.024 -1.188 1.00 91.88 161 VAL A O 1
ATOM 1288 N N . TYR A 1 162 ? 17.223 -7.566 -0.156 1.00 89.56 162 TYR A N 1
ATOM 1289 C CA . TYR A 1 162 ? 16.349 -6.826 -1.077 1.00 89.56 162 TYR A CA 1
ATOM 1290 C C . TYR A 1 162 ? 15.700 -5.600 -0.422 1.00 89.56 162 TYR A C 1
ATOM 1292 O O . TYR A 1 162 ? 15.185 -4.739 -1.123 1.00 89.56 162 TYR A O 1
ATOM 1300 N N . SER A 1 163 ? 15.738 -5.517 0.911 1.00 90.56 163 SER A N 1
ATOM 1301 C CA . SER A 1 163 ? 15.442 -4.309 1.684 1.00 90.56 163 SER A CA 1
ATOM 1302 C C . SER A 1 163 ? 16.451 -4.253 2.822 1.00 90.56 163 SER A C 1
ATOM 1304 O O . SER A 1 163 ? 16.488 -5.157 3.663 1.00 90.56 163 SER A O 1
ATOM 1306 N N . ASP A 1 164 ? 17.308 -3.241 2.798 1.00 88.25 164 ASP A N 1
ATOM 1307 C CA . ASP A 1 164 ? 18.393 -3.086 3.765 1.00 88.25 164 ASP A CA 1
ATOM 1308 C C . ASP A 1 164 ? 17.908 -2.389 5.053 1.00 88.25 164 ASP A C 1
ATOM 1310 O O . ASP A 1 164 ? 16.711 -2.192 5.265 1.00 88.25 164 ASP A O 1
ATOM 1314 N N . LEU A 1 165 ? 18.841 -2.029 5.931 1.00 89.25 165 LEU A N 1
ATOM 1315 C CA . LEU A 1 165 ? 18.598 -1.256 7.139 1.00 89.25 165 LEU A CA 1
ATOM 1316 C C . LEU A 1 165 ? 18.044 0.131 6.801 1.00 89.25 165 LEU A C 1
ATOM 1318 O O . LEU A 1 165 ? 18.739 0.999 6.273 1.00 89.25 165 LEU A O 1
ATOM 1322 N N . HIS A 1 166 ? 16.799 0.354 7.198 1.00 92.62 166 HIS A N 1
ATOM 1323 C CA . HIS A 1 166 ? 16.129 1.636 7.055 1.00 92.62 166 HIS A CA 1
ATOM 1324 C C . HIS A 1 166 ? 16.304 2.484 8.328 1.00 92.62 166 HIS A C 1
ATOM 1326 O O . HIS A 1 166 ? 16.002 2.007 9.426 1.00 92.62 166 HIS A O 1
ATOM 1332 N N . PRO A 1 167 ? 16.788 3.737 8.235 1.00 93.31 167 PRO A N 1
ATOM 1333 C CA . PRO A 1 167 ? 16.908 4.619 9.390 1.00 93.31 167 PRO A CA 1
ATOM 1334 C C . PRO A 1 167 ? 15.542 5.178 9.803 1.00 93.31 167 PRO A C 1
ATOM 1336 O O . PRO A 1 167 ? 14.682 5.448 8.959 1.00 93.31 167 PRO A O 1
ATOM 1339 N N . GLN A 1 168 ? 15.368 5.437 11.101 1.00 94.06 168 GLN A N 1
ATOM 1340 C CA . GLN A 1 168 ? 14.202 6.169 11.598 1.00 94.06 168 GLN A CA 1
ATOM 1341 C C . GLN A 1 168 ? 14.142 7.574 10.992 1.00 94.06 168 GLN A C 1
ATOM 1343 O O . GLN A 1 168 ? 15.168 8.226 10.772 1.00 94.06 168 GLN A O 1
ATOM 1348 N N . ARG A 1 169 ? 12.925 8.046 10.713 1.00 95.81 169 ARG A N 1
ATOM 1349 C CA . ARG A 1 169 ? 12.676 9.362 10.112 1.00 95.81 169 ARG A CA 1
ATOM 1350 C C . ARG A 1 169 ? 11.681 10.148 10.958 1.00 95.81 169 ARG A C 1
ATOM 1352 O O . ARG A 1 169 ? 10.593 9.661 11.252 1.00 95.81 169 ARG A O 1
ATOM 1359 N N . GLU A 1 170 ? 12.038 11.381 11.300 1.00 94.31 170 GLU A N 1
ATOM 1360 C CA . GLU A 1 170 ? 11.160 12.295 12.046 1.00 94.31 170 GLU A CA 1
ATOM 1361 C C . GLU A 1 170 ? 10.235 13.101 11.127 1.00 94.31 170 GLU A C 1
ATOM 1363 O O . GLU A 1 170 ? 9.132 13.467 11.518 1.00 94.31 170 GLU A O 1
ATOM 1368 N N . THR A 1 171 ? 10.681 13.389 9.899 1.00 94.88 171 THR A N 1
ATOM 1369 C CA . THR A 1 171 ? 9.945 14.213 8.932 1.00 94.88 171 THR A CA 1
ATOM 1370 C C . THR A 1 171 ? 10.129 13.713 7.500 1.00 94.88 171 THR A C 1
ATOM 1372 O O . THR A 1 171 ? 11.148 13.103 7.148 1.00 94.88 171 THR A O 1
ATOM 1375 N N . PHE A 1 172 ? 9.144 14.004 6.647 1.00 94.38 172 PHE A N 1
ATOM 1376 C CA . PHE A 1 172 ? 9.261 13.801 5.209 1.00 94.38 172 PHE A CA 1
ATOM 1377 C C . PHE A 1 172 ? 10.119 14.896 4.571 1.00 94.38 172 PHE A C 1
ATOM 1379 O O . PHE A 1 172 ? 9.910 16.092 4.769 1.00 94.38 172 PHE A O 1
ATOM 1386 N N . THR A 1 173 ? 11.049 14.479 3.723 1.00 93.31 173 THR A N 1
ATOM 1387 C CA . THR A 1 173 ? 11.861 15.344 2.871 1.00 93.31 173 THR A CA 1
ATOM 1388 C C . THR A 1 173 ? 11.736 14.887 1.421 1.00 93.31 173 THR A C 1
ATOM 1390 O O . THR A 1 173 ? 11.313 13.770 1.126 1.00 93.31 173 THR A O 1
ATOM 1393 N N . ALA A 1 174 ? 12.131 15.740 0.475 1.00 89.94 174 ALA A N 1
ATOM 1394 C CA . ALA A 1 174 ? 12.126 15.361 -0.938 1.00 89.94 174 ALA A CA 1
ATOM 1395 C C . ALA A 1 174 ? 13.029 14.146 -1.237 1.00 89.94 174 ALA A C 1
ATOM 1397 O O . ALA A 1 174 ? 12.754 13.429 -2.196 1.00 89.94 174 ALA A O 1
ATOM 1398 N N . GLN A 1 175 ? 14.064 13.931 -0.414 1.00 91.56 175 GLN A N 1
ATOM 1399 C CA . GLN A 1 175 ? 15.044 12.853 -0.553 1.00 91.56 175 GLN A CA 1
ATOM 1400 C C . GLN A 1 175 ? 14.546 11.531 0.042 1.00 91.56 175 GLN A C 1
ATOM 1402 O O . GLN A 1 175 ? 14.685 10.497 -0.595 1.00 91.56 175 GLN A O 1
ATOM 1407 N N . ASN A 1 176 ? 13.947 11.553 1.238 1.00 95.00 176 ASN A N 1
ATOM 1408 C CA . ASN A 1 176 ? 13.562 10.320 1.936 1.00 95.00 176 ASN A CA 1
ATOM 1409 C C . ASN A 1 176 ? 12.147 9.825 1.598 1.00 95.00 176 ASN A C 1
ATOM 1411 O O . ASN A 1 176 ? 11.817 8.681 1.891 1.00 95.00 176 ASN A O 1
ATOM 1415 N N . ARG A 1 177 ? 11.289 10.667 1.003 1.00 94.81 177 ARG A N 1
ATOM 1416 C CA . ARG A 1 177 ? 9.864 10.337 0.854 1.00 94.81 177 ARG A CA 1
ATOM 1417 C C . ARG A 1 177 ? 9.627 9.047 0.084 1.00 94.81 177 ARG A C 1
ATOM 1419 O O . ARG A 1 177 ? 8.792 8.261 0.503 1.00 94.81 177 ARG A O 1
ATOM 1426 N N . PHE A 1 178 ? 10.358 8.804 -1.001 1.00 96.50 178 PHE A N 1
ATOM 1427 C CA . PHE A 1 178 ? 10.153 7.589 -1.784 1.00 96.50 178 PHE A CA 1
ATOM 1428 C C . PHE A 1 178 ? 10.791 6.363 -1.144 1.00 96.50 178 PHE A C 1
ATOM 1430 O O . PHE A 1 178 ? 10.201 5.300 -1.233 1.00 96.50 178 PHE A O 1
ATOM 1437 N N . GLU A 1 179 ? 11.879 6.513 -0.388 1.00 96.00 179 GLU A N 1
ATOM 1438 C CA . GLU A 1 179 ? 12.400 5.435 0.461 1.00 96.00 179 GLU A CA 1
ATOM 1439 C C . GLU A 1 179 ? 11.320 4.952 1.449 1.00 96.00 179 GLU A C 1
ATOM 1441 O O . GLU A 1 179 ? 10.994 3.766 1.504 1.00 96.00 179 GLU A O 1
ATOM 1446 N N . VAL A 1 180 ? 10.689 5.893 2.161 1.00 97.50 180 VAL A N 1
ATOM 1447 C CA . VAL A 1 180 ? 9.609 5.609 3.117 1.00 97.50 180 VAL A CA 1
ATOM 1448 C C . VAL A 1 180 ? 8.389 5.008 2.413 1.00 97.50 180 VAL A C 1
ATOM 1450 O O . VAL A 1 180 ? 7.883 3.969 2.831 1.00 97.50 180 VAL A O 1
ATOM 1453 N N . LEU A 1 181 ? 7.905 5.636 1.337 1.00 98.06 181 LEU A N 1
ATOM 1454 C CA . LEU A 1 181 ? 6.705 5.186 0.624 1.00 98.06 181 LEU A CA 1
ATOM 1455 C C . LEU A 1 181 ? 6.892 3.816 -0.044 1.00 98.06 181 LEU A C 1
ATOM 1457 O O . LEU A 1 181 ? 5.968 3.004 -0.012 1.00 98.06 181 LEU A O 1
ATOM 1461 N N . SER A 1 182 ? 8.067 3.536 -0.613 1.00 97.81 182 SER A N 1
ATOM 1462 C CA . SER A 1 182 ? 8.400 2.230 -1.192 1.00 97.81 182 SER A CA 1
ATOM 1463 C C . SER A 1 182 ? 8.432 1.144 -0.123 1.00 97.81 182 SER A C 1
ATOM 1465 O O . SER A 1 182 ? 7.852 0.079 -0.326 1.00 97.81 182 SER A O 1
ATOM 1467 N N . PHE A 1 183 ? 9.020 1.419 1.045 1.00 97.69 183 PHE A N 1
ATOM 1468 C CA . PHE A 1 183 ? 9.027 0.469 2.158 1.00 97.69 183 PHE A CA 1
ATOM 1469 C C . PHE A 1 183 ? 7.619 0.210 2.721 1.00 97.69 183 PHE A C 1
ATOM 1471 O O . PHE A 1 183 ? 7.248 -0.932 2.999 1.00 97.69 183 PHE A O 1
ATOM 1478 N N . LEU A 1 184 ? 6.787 1.247 2.832 1.00 98.31 184 LEU A N 1
ATOM 1479 C CA . LEU A 1 184 ? 5.384 1.095 3.226 1.00 98.31 184 LEU A CA 1
ATOM 1480 C C . LEU A 1 184 ? 4.597 0.257 2.210 1.00 98.31 184 LEU A C 1
ATOM 1482 O O . LEU A 1 184 ? 3.823 -0.620 2.598 1.00 98.31 184 LEU A O 1
ATOM 1486 N N . MET A 1 185 ? 4.819 0.477 0.912 1.00 98.50 185 MET A N 1
ATOM 1487 C CA . MET A 1 185 ? 4.225 -0.353 -0.137 1.00 98.50 185 MET A CA 1
ATOM 1488 C C . MET A 1 185 ? 4.726 -1.799 -0.093 1.00 98.50 185 MET A C 1
ATOM 1490 O O . MET A 1 185 ? 3.927 -2.714 -0.281 1.00 98.50 185 MET A O 1
ATOM 1494 N N . LEU A 1 186 ? 5.998 -2.032 0.235 1.00 97.81 186 LEU A N 1
ATOM 1495 C CA . LEU A 1 186 ? 6.526 -3.375 0.475 1.00 97.81 186 LEU A CA 1
ATOM 1496 C C . LEU A 1 186 ? 5.805 -4.054 1.652 1.00 97.81 186 LEU A C 1
ATOM 1498 O O . LEU A 1 186 ? 5.397 -5.214 1.551 1.00 97.81 186 LEU A O 1
ATOM 1502 N N . CYS A 1 187 ? 5.572 -3.321 2.743 1.00 97.06 187 CYS A N 1
ATOM 1503 C CA . CYS A 1 187 ? 4.801 -3.810 3.887 1.00 97.06 187 CYS A CA 1
ATOM 1504 C C . CYS A 1 187 ? 3.357 -4.159 3.490 1.00 97.06 187 CYS A C 1
ATOM 1506 O O . CYS A 1 187 ? 2.862 -5.228 3.854 1.00 97.06 187 CYS A O 1
ATOM 1508 N N . TYR A 1 188 ? 2.701 -3.317 2.686 1.00 98.62 188 TYR A N 1
ATOM 1509 C CA . TYR A 1 188 ? 1.381 -3.613 2.121 1.00 98.62 188 TYR A CA 1
ATOM 1510 C C . TYR A 1 188 ? 1.398 -4.879 1.261 1.00 98.62 188 TYR A C 1
ATOM 1512 O O . TYR A 1 188 ? 0.574 -5.769 1.471 1.00 98.62 188 TYR A O 1
ATOM 1520 N N . ASN A 1 189 ? 2.372 -5.001 0.357 1.00 98.44 189 ASN A N 1
ATOM 1521 C CA . ASN A 1 189 ? 2.543 -6.159 -0.517 1.00 98.44 189 ASN A CA 1
ATOM 1522 C C . ASN A 1 189 ? 2.755 -7.454 0.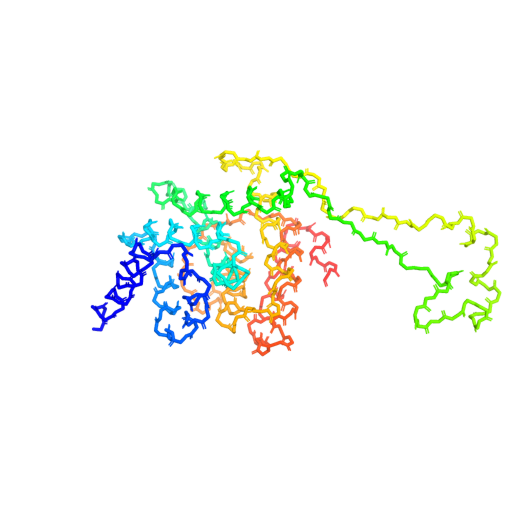285 1.00 98.44 189 ASN A C 1
ATOM 1524 O O . ASN A 1 189 ? 2.191 -8.489 -0.063 1.00 98.44 189 ASN A O 1
ATOM 1528 N N . SER A 1 190 ? 3.462 -7.400 1.420 1.00 96.75 190 SER A N 1
ATOM 1529 C CA . SER A 1 190 ? 3.638 -8.560 2.310 1.00 96.75 190 SER A CA 1
ATOM 1530 C C . SER A 1 190 ? 2.330 -9.061 2.949 1.00 96.75 190 SER A C 1
ATOM 1532 O O . SER A 1 190 ? 2.208 -10.235 3.303 1.00 96.75 190 SER A O 1
ATOM 1534 N N . ALA A 1 191 ? 1.328 -8.185 3.077 1.00 97.31 191 ALA A N 1
ATOM 1535 C CA . ALA A 1 191 ? 0.035 -8.471 3.695 1.00 97.31 191 ALA A CA 1
ATOM 1536 C C . ALA A 1 191 ? -1.136 -8.460 2.695 1.00 97.31 191 ALA A C 1
ATOM 1538 O O . ALA A 1 191 ? -2.290 -8.592 3.112 1.00 97.31 191 ALA A O 1
ATOM 1539 N N . ILE A 1 192 ? -0.857 -8.326 1.394 1.00 98.31 192 ILE A N 1
ATOM 1540 C CA . ILE A 1 192 ? -1.850 -8.032 0.352 1.00 98.31 192 ILE A CA 1
ATOM 1541 C C . ILE A 1 192 ? -2.967 -9.075 0.264 1.00 98.31 192 ILE A C 1
ATOM 1543 O O . ILE A 1 192 ? -4.129 -8.730 0.057 1.00 98.31 192 ILE A O 1
ATOM 1547 N N . VAL A 1 193 ? -2.647 -10.343 0.535 1.00 98.12 193 VAL A N 1
ATOM 1548 C CA . VAL A 1 193 ? -3.614 -11.454 0.550 1.00 98.12 193 VAL A CA 1
ATOM 1549 C C . VAL A 1 193 ? -4.725 -11.289 1.589 1.00 98.12 193 VAL A C 1
ATOM 1551 O O . VAL A 1 193 ? -5.791 -11.881 1.464 1.00 98.12 193 VAL A O 1
ATOM 1554 N N . TYR A 1 194 ? -4.499 -10.472 2.619 1.00 97.31 194 TYR A N 1
ATOM 1555 C CA . TYR A 1 194 ? -5.482 -10.210 3.668 1.00 97.31 194 TYR A CA 1
ATOM 1556 C C . TYR A 1 194 ? -6.293 -8.932 3.436 1.00 97.31 194 TYR A C 1
ATOM 1558 O O . TYR A 1 194 ? -7.161 -8.614 4.251 1.00 97.31 194 TYR A O 1
ATOM 1566 N N . MET A 1 195 ? -5.992 -8.172 2.383 1.00 97.88 195 MET A N 1
ATOM 1567 C CA . MET A 1 195 ? -6.678 -6.918 2.095 1.00 97.88 195 MET A CA 1
ATOM 1568 C C . MET A 1 195 ? -8.028 -7.182 1.407 1.00 97.88 195 MET A C 1
ATOM 1570 O O . MET A 1 195 ? -8.155 -8.118 0.624 1.00 97.88 195 MET A O 1
ATOM 1574 N N . PRO A 1 196 ? -9.071 -6.382 1.675 1.00 96.81 196 PRO A N 1
ATOM 1575 C CA . PRO A 1 196 ? -10.346 -6.526 0.981 1.00 96.81 196 PRO A CA 1
ATOM 1576 C C . PRO A 1 196 ? -10.292 -5.935 -0.434 1.00 96.81 196 PRO A C 1
ATOM 1578 O O . PRO A 1 196 ? -9.458 -5.083 -0.741 1.00 96.81 196 PRO A O 1
ATOM 1581 N N . ALA A 1 197 ? -11.272 -6.291 -1.272 1.00 97.56 197 ALA A N 1
ATOM 1582 C CA . ALA A 1 197 ? -11.389 -5.789 -2.645 1.00 97.56 197 ALA A CA 1
ATOM 1583 C C . ALA A 1 197 ? -11.385 -4.251 -2.749 1.00 97.56 197 ALA A C 1
ATOM 1585 O O . ALA A 1 197 ? -10.824 -3.700 -3.694 1.00 97.56 197 ALA A O 1
ATOM 1586 N N . SER A 1 198 ? -11.949 -3.539 -1.765 1.00 97.81 198 SER A N 1
ATOM 1587 C CA . SER A 1 198 ? -11.901 -2.070 -1.712 1.00 97.81 198 SER A CA 1
ATOM 1588 C C . SER A 1 198 ? -10.471 -1.527 -1.661 1.00 97.81 198 SER A C 1
ATOM 1590 O O . SER A 1 198 ? -10.193 -0.491 -2.258 1.00 97.81 198 SER A O 1
ATOM 1592 N N . SER A 1 199 ? -9.559 -2.245 -1.002 1.00 98.50 199 SER A N 1
ATOM 1593 C CA . SER A 1 199 ? -8.146 -1.884 -0.923 1.00 98.50 199 SER A CA 1
ATOM 1594 C C . SER A 1 199 ? -7.418 -2.135 -2.240 1.00 98.50 199 SER A C 1
ATOM 1596 O O . SER A 1 199 ? -6.672 -1.267 -2.681 1.00 98.50 199 SER A O 1
ATOM 1598 N N . TYR A 1 200 ? -7.697 -3.249 -2.927 1.00 98.62 200 TYR A N 1
ATOM 1599 C CA . TYR A 1 200 ? -7.162 -3.502 -4.274 1.00 98.62 200 TYR A CA 1
ATOM 1600 C C . TYR A 1 200 ? -7.614 -2.429 -5.265 1.00 98.62 200 TYR A C 1
ATOM 1602 O O . TYR A 1 200 ? -6.820 -1.907 -6.041 1.00 98.62 200 TYR A O 1
ATOM 1610 N N . GLN A 1 201 ? -8.885 -2.031 -5.193 1.00 98.50 201 GLN A N 1
ATOM 1611 C CA . GLN A 1 201 ? -9.400 -0.929 -5.997 1.00 98.50 201 GLN A CA 1
ATOM 1612 C C . GLN A 1 201 ? -8.722 0.401 -5.660 1.00 98.50 201 GLN A C 1
ATOM 1614 O O . GLN A 1 201 ? -8.419 1.169 -6.570 1.00 98.50 201 GLN A O 1
ATOM 1619 N N . ALA A 1 202 ? -8.487 0.689 -4.375 1.00 98.56 202 ALA A N 1
ATOM 1620 C CA . ALA A 1 202 ? -7.759 1.883 -3.949 1.00 98.56 202 ALA A CA 1
ATOM 1621 C C . ALA A 1 202 ? -6.309 1.870 -4.459 1.00 98.56 202 ALA A C 1
ATOM 1623 O O . ALA A 1 202 ? -5.842 2.886 -4.966 1.00 98.56 202 ALA A O 1
ATOM 1624 N N . LEU A 1 203 ? -5.636 0.715 -4.419 1.00 98.75 203 LEU A N 1
ATOM 1625 C CA . LEU A 1 203 ? -4.308 0.514 -4.995 1.00 98.75 203 LEU A CA 1
ATOM 1626 C C . LEU A 1 203 ? -4.287 0.804 -6.495 1.00 98.75 203 LEU A C 1
ATOM 1628 O O . LEU A 1 203 ? -3.497 1.636 -6.934 1.00 98.75 203 LEU A O 1
ATOM 1632 N N . CYS A 1 204 ? -5.164 0.170 -7.277 1.00 98.50 204 CYS A N 1
ATOM 1633 C CA . CYS A 1 204 ? -5.223 0.399 -8.718 1.00 98.50 204 CYS A CA 1
ATOM 1634 C C . CYS A 1 204 ? -5.535 1.871 -9.036 1.00 98.50 204 CYS A C 1
ATOM 1636 O O . CYS A 1 204 ? -4.859 2.494 -9.852 1.00 98.50 204 CYS A O 1
ATOM 1638 N N . ARG A 1 205 ? -6.510 2.479 -8.347 1.00 97.50 205 ARG A N 1
ATOM 1639 C CA . ARG A 1 205 ? -6.840 3.900 -8.541 1.00 97.50 205 ARG A CA 1
ATOM 1640 C C . ARG A 1 205 ? -5.664 4.809 -8.198 1.00 97.50 205 ARG A C 1
ATOM 1642 O O . ARG A 1 205 ? -5.373 5.705 -8.985 1.00 97.50 205 ARG A O 1
ATOM 1649 N N . MET A 1 206 ? -4.986 4.585 -7.069 1.00 97.62 206 MET A N 1
ATOM 1650 C CA . MET A 1 206 ? -3.771 5.320 -6.711 1.00 97.62 206 MET A CA 1
ATOM 1651 C C . MET A 1 206 ? -2.728 5.176 -7.820 1.00 97.62 206 MET A C 1
ATOM 1653 O O . MET A 1 206 ? -2.243 6.191 -8.307 1.00 97.62 206 MET A O 1
ATOM 1657 N N . ALA A 1 207 ? -2.406 3.948 -8.231 1.00 98.12 207 ALA A N 1
ATOM 1658 C CA . ALA A 1 207 ? -1.361 3.661 -9.208 1.00 98.12 207 ALA A CA 1
ATOM 1659 C C . ALA A 1 207 ? -1.621 4.349 -10.561 1.00 98.12 207 ALA A C 1
ATOM 1661 O O . ALA A 1 207 ? -0.740 5.043 -11.066 1.00 98.12 207 ALA A O 1
ATOM 1662 N N . SER A 1 208 ? -2.846 4.256 -11.096 1.00 97.19 208 SER A N 1
ATOM 1663 C CA . SER A 1 208 ? -3.239 4.984 -12.313 1.00 97.19 208 SER A CA 1
ATOM 1664 C C . SER A 1 208 ? -3.078 6.494 -12.122 1.00 97.19 208 SER A C 1
ATOM 1666 O O . SER A 1 208 ? -2.378 7.152 -12.895 1.00 97.19 208 SER A O 1
ATOM 1668 N N . ARG A 1 209 ? -3.654 7.046 -11.042 1.00 96.12 209 ARG A N 1
ATOM 1669 C CA . ARG A 1 209 ? -3.612 8.483 -10.746 1.00 96.12 209 ARG A CA 1
ATOM 1670 C C . ARG A 1 209 ? -2.183 9.005 -10.656 1.00 96.12 209 ARG A C 1
ATOM 1672 O O . ARG A 1 209 ? -1.879 9.996 -11.315 1.00 96.12 209 ARG A O 1
ATOM 1679 N N . VAL A 1 210 ? -1.294 8.367 -9.893 1.00 95.81 210 VAL A N 1
ATOM 1680 C CA . VAL A 1 210 ? 0.090 8.849 -9.741 1.00 95.81 210 VAL A CA 1
ATOM 1681 C C . VAL A 1 210 ? 0.892 8.743 -11.038 1.00 95.81 210 VAL A C 1
ATOM 1683 O O . VAL A 1 210 ? 1.724 9.612 -11.304 1.00 95.81 210 VAL A O 1
ATOM 1686 N N . CYS A 1 211 ? 0.626 7.728 -11.867 1.00 96.75 211 CYS A N 1
ATOM 1687 C CA . CYS A 1 211 ? 1.343 7.530 -13.124 1.00 96.75 211 CYS A CA 1
ATOM 1688 C C . CYS A 1 211 ? 0.984 8.596 -14.160 1.00 96.75 211 CYS A C 1
ATOM 1690 O O . CYS A 1 211 ? 1.888 9.127 -14.805 1.00 96.75 211 CYS A O 1
ATOM 1692 N N . VAL A 1 212 ? -0.298 8.957 -14.279 1.00 95.88 212 VAL A N 1
ATOM 1693 C CA . VAL A 1 212 ? -0.768 9.883 -15.326 1.00 95.88 212 VAL A CA 1
ATOM 1694 C C . VAL A 1 212 ? -0.944 11.329 -14.863 1.00 95.88 212 VAL A C 1
ATOM 1696 O O . VAL A 1 212 ? -1.077 12.206 -15.712 1.00 95.88 212 VAL A O 1
ATOM 1699 N N . SER A 1 213 ? -0.932 11.615 -13.556 1.00 93.62 213 SER A N 1
ATOM 1700 C CA . SER A 1 213 ? -1.094 12.988 -13.049 1.00 93.62 213 SER A CA 1
ATOM 1701 C C . SER A 1 213 ? -0.052 13.933 -13.644 1.00 93.62 213 SER A C 1
ATOM 1703 O O . SER A 1 213 ? 1.151 13.689 -13.536 1.00 93.62 213 SER A O 1
ATOM 1705 N N . GLY A 1 214 ? -0.515 15.024 -14.257 1.00 91.94 214 GLY A N 1
ATOM 1706 C CA . GLY A 1 214 ? 0.319 16.011 -14.939 1.00 91.94 214 GLY A CA 1
ATOM 1707 C C . GLY A 1 214 ? 0.788 15.605 -16.342 1.00 91.94 214 GLY A C 1
ATOM 1708 O O . GLY A 1 214 ? 1.718 16.227 -16.855 1.00 91.94 214 GLY A O 1
ATOM 1709 N N . PHE A 1 215 ? 0.180 14.584 -16.958 1.00 94.06 215 PHE A N 1
ATOM 1710 C CA . PHE A 1 215 ? 0.459 14.134 -18.328 1.00 94.06 215 PHE A CA 1
ATOM 1711 C C . PHE A 1 215 ? -0.801 14.158 -19.208 1.00 94.06 215 PHE A C 1
ATOM 1713 O O . PHE A 1 215 ? -1.906 14.029 -18.682 1.00 94.06 215 PHE A O 1
ATOM 1720 N N . PRO A 1 216 ? -0.665 14.233 -20.550 1.00 94.25 216 PRO A N 1
ATOM 1721 C CA . PRO A 1 216 ? -1.808 14.229 -21.469 1.00 94.25 216 PRO A CA 1
ATOM 1722 C C . PRO A 1 216 ? -2.782 13.060 -21.267 1.00 94.25 216 PRO A C 1
ATOM 1724 O O . PRO A 1 216 ? -3.993 13.266 -21.319 1.00 94.25 216 PRO A O 1
ATOM 1727 N N . ARG A 1 217 ? -2.267 11.864 -20.942 1.00 94.56 217 ARG A N 1
ATOM 1728 C CA . ARG A 1 217 ? -3.076 10.658 -20.691 1.00 94.56 217 ARG A CA 1
ATOM 1729 C C . ARG A 1 217 ? -4.079 10.824 -19.541 1.00 94.56 217 ARG A C 1
ATOM 1731 O O . ARG A 1 217 ? -5.080 10.120 -19.495 1.00 94.56 217 ARG A O 1
ATOM 1738 N N . GLN A 1 218 ? -3.872 11.784 -18.635 1.00 93.44 218 GLN A N 1
ATOM 1739 C CA . GLN A 1 218 ? -4.852 12.131 -17.600 1.00 93.44 218 GLN A CA 1
ATOM 1740 C C . GLN A 1 218 ? -6.187 12.602 -18.187 1.00 93.44 218 GLN A C 1
ATOM 1742 O O . GLN A 1 218 ? -7.233 12.318 -17.614 1.00 93.44 218 GLN A O 1
ATOM 1747 N N . HIS A 1 219 ? -6.179 13.301 -19.326 1.00 91.38 219 HIS A N 1
ATOM 1748 C CA . HIS A 1 219 ? -7.401 13.821 -19.947 1.00 91.38 219 HIS A CA 1
ATOM 1749 C C . HIS A 1 219 ? -8.289 12.724 -20.543 1.00 91.38 219 HIS A C 1
ATOM 1751 O O . HIS A 1 219 ? -9.480 12.943 -20.754 1.00 91.38 219 HIS A O 1
ATOM 1757 N N . GLU A 1 220 ? -7.724 11.542 -20.783 1.00 92.00 220 GLU A N 1
ATOM 1758 C CA . GLU A 1 220 ? -8.442 10.359 -21.262 1.00 92.00 220 GLU A CA 1
ATOM 1759 C C . GLU A 1 220 ? -9.134 9.609 -20.114 1.00 92.00 220 GLU A C 1
ATOM 1761 O O . GLU A 1 220 ? -9.984 8.744 -20.340 1.00 92.00 220 GLU A O 1
ATOM 1766 N N . LYS A 1 221 ? -8.791 9.934 -18.861 1.00 92.88 221 LYS A N 1
ATOM 1767 C CA . LYS A 1 221 ? -9.342 9.265 -17.687 1.00 92.88 221 LYS A CA 1
ATOM 1768 C C . LYS A 1 221 ? -10.770 9.710 -17.407 1.00 92.88 221 LYS A C 1
ATOM 1770 O O . LYS A 1 221 ? -11.156 10.863 -17.575 1.00 92.88 221 LYS A O 1
ATOM 1775 N N . ARG A 1 222 ? -11.572 8.769 -16.897 1.00 87.19 222 ARG A N 1
ATOM 1776 C CA . ARG A 1 222 ? -12.978 9.018 -16.524 1.00 87.19 222 ARG A CA 1
ATOM 1777 C C . ARG A 1 222 ? -13.119 9.951 -15.316 1.00 87.19 222 ARG A C 1
ATOM 1779 O O . ARG A 1 222 ? -14.174 10.552 -15.123 1.00 87.19 222 ARG A O 1
ATOM 1786 N N . TRP A 1 223 ? -12.082 10.053 -14.488 1.00 83.94 223 TRP A N 1
ATOM 1787 C CA . TRP A 1 223 ? -12.034 10.936 -13.326 1.00 83.94 223 TRP A CA 1
ATOM 1788 C C . TRP A 1 223 ? -11.453 12.305 -13.707 1.00 83.94 223 TRP A C 1
ATOM 1790 O O . TRP A 1 223 ? -10.548 12.401 -14.525 1.00 83.94 223 TRP A O 1
ATOM 1800 N N . LYS A 1 224 ? -11.988 13.380 -13.112 1.00 72.00 224 LYS A N 1
ATOM 1801 C CA . LYS A 1 224 ? -11.715 14.776 -13.518 1.00 72.00 224 LYS A CA 1
ATOM 1802 C C . LYS A 1 224 ? -10.821 15.560 -12.551 1.00 72.00 224 LYS A C 1
ATOM 1804 O O . LYS A 1 224 ? -10.693 16.780 -12.672 1.00 72.00 224 LYS A O 1
ATOM 1809 N N . GLU A 1 225 ? -10.237 14.892 -11.561 1.00 75.75 225 GLU A N 1
ATOM 1810 C CA . GLU A 1 225 ? -9.345 15.538 -10.597 1.00 75.75 225 GLU A CA 1
ATOM 1811 C C . GLU A 1 225 ? -8.085 16.036 -11.308 1.00 75.75 225 GLU A C 1
ATOM 1813 O O . GLU A 1 225 ? -7.282 15.244 -11.792 1.00 75.75 225 GLU A O 1
ATOM 1818 N N . HIS A 1 226 ? -7.910 17.356 -11.380 1.00 72.50 226 HIS A N 1
ATOM 1819 C CA . HIS A 1 226 ? -6.689 17.950 -11.911 1.00 72.50 226 HIS A CA 1
ATOM 1820 C C . HIS A 1 226 ? -5.613 17.895 -10.824 1.00 72.50 226 HIS A C 1
ATOM 1822 O O . HIS A 1 226 ? -5.819 18.362 -9.702 1.00 72.50 226 HIS A O 1
ATOM 1828 N N . CYS A 1 227 ? -4.467 17.309 -11.154 1.00 79.06 227 CYS A N 1
ATOM 1829 C CA . CYS A 1 227 ? -3.327 17.168 -10.256 1.00 79.06 227 CYS A CA 1
ATOM 1830 C C . CYS A 1 227 ? -2.058 17.525 -11.030 1.00 79.06 227 CYS A C 1
ATOM 1832 O O . CYS A 1 227 ? -1.934 17.185 -12.207 1.00 79.06 227 CYS A O 1
ATOM 1834 N N . GLY A 1 228 ? -1.139 18.240 -10.380 1.00 85.75 228 GLY A N 1
ATOM 1835 C CA . GLY A 1 228 ? 0.175 18.511 -10.955 1.00 85.75 228 GLY A CA 1
ATOM 1836 C C . GLY A 1 228 ? 0.975 17.223 -11.144 1.00 85.75 228 GLY A C 1
ATOM 1837 O O . GLY A 1 228 ? 0.636 16.180 -10.583 1.00 85.75 228 GLY A O 1
ATOM 1838 N N . ARG A 1 229 ? 2.065 17.297 -11.915 1.00 91.31 229 ARG A N 1
ATOM 1839 C CA . ARG A 1 229 ? 2.951 16.146 -12.101 1.00 91.31 229 ARG A CA 1
ATOM 1840 C C . ARG A 1 229 ? 3.482 15.667 -10.749 1.00 91.31 229 ARG A C 1
ATOM 1842 O O . ARG A 1 229 ? 4.209 16.389 -10.067 1.00 91.31 229 ARG A O 1
ATOM 1849 N N . VAL A 1 230 ? 3.150 14.428 -10.397 1.00 90.88 230 VAL A N 1
ATOM 1850 C CA . VAL A 1 230 ? 3.718 13.730 -9.241 1.00 90.88 230 VAL A CA 1
ATOM 1851 C C . VAL A 1 230 ? 5.043 13.121 -9.685 1.00 90.88 230 VAL A C 1
ATOM 1853 O O . VAL A 1 230 ? 5.065 12.304 -10.603 1.00 90.88 230 VAL A O 1
ATOM 1856 N N . VAL A 1 231 ? 6.156 13.537 -9.078 1.00 90.62 231 VAL A N 1
ATOM 1857 C CA . VAL A 1 231 ? 7.458 12.868 -9.269 1.00 90.62 231 VAL A CA 1
ATOM 1858 C C . VAL A 1 231 ? 7.339 11.462 -8.701 1.00 90.62 231 VAL A C 1
ATOM 1860 O O . VAL A 1 231 ? 6.837 11.343 -7.592 1.00 90.62 231 VAL A O 1
ATOM 1863 N N . LEU A 1 232 ? 7.775 10.441 -9.436 1.00 94.44 232 LEU A N 1
ATOM 1864 C CA . LEU A 1 232 ? 7.761 9.048 -8.995 1.00 94.44 232 LEU A CA 1
ATOM 1865 C C . LEU A 1 232 ? 9.172 8.485 -8.990 1.00 94.44 232 LEU A C 1
ATOM 1867 O O . LEU A 1 232 ? 9.999 8.878 -9.805 1.00 94.44 232 LEU A O 1
ATOM 1871 N N . ASP A 1 233 ? 9.409 7.568 -8.066 1.00 96.12 233 ASP A N 1
ATOM 1872 C CA . ASP A 1 233 ? 10.640 6.800 -7.971 1.00 96.12 233 ASP A CA 1
ATOM 1873 C C . ASP A 1 233 ? 10.455 5.418 -8.635 1.00 96.12 233 ASP A C 1
ATOM 1875 O O . ASP A 1 233 ? 9.368 4.835 -8.515 1.00 96.12 233 ASP A O 1
ATOM 1879 N N . PRO A 1 234 ? 11.458 4.893 -9.364 1.00 97.00 234 PRO A N 1
ATOM 1880 C CA . PRO A 1 234 ? 11.347 3.602 -10.037 1.00 97.00 234 PRO A CA 1
ATOM 1881 C C . PRO A 1 234 ? 11.109 2.433 -9.070 1.00 97.00 234 PRO A C 1
ATOM 1883 O O . PRO A 1 234 ? 10.283 1.574 -9.383 1.00 97.00 234 PRO A O 1
ATOM 1886 N N . ASP A 1 235 ? 11.729 2.414 -7.885 1.00 95.88 235 ASP A N 1
ATOM 1887 C CA . ASP A 1 235 ? 11.531 1.327 -6.916 1.00 95.88 235 ASP A CA 1
ATOM 1888 C C . ASP A 1 235 ? 10.094 1.338 -6.386 1.00 95.88 235 ASP A C 1
ATOM 1890 O O . ASP A 1 235 ? 9.454 0.291 -6.240 1.00 95.88 235 ASP A O 1
ATOM 1894 N N . PHE A 1 236 ? 9.534 2.535 -6.180 1.00 97.94 236 PHE A N 1
ATOM 1895 C CA . PHE A 1 236 ? 8.124 2.687 -5.826 1.00 97.94 236 PHE A CA 1
ATOM 1896 C C . PHE A 1 236 ? 7.209 2.110 -6.913 1.00 97.94 236 PHE A C 1
ATOM 1898 O O . PHE A 1 236 ? 6.254 1.396 -6.605 1.00 97.94 236 PHE A O 1
ATOM 1905 N N . MET A 1 237 ? 7.505 2.369 -8.192 1.00 98.44 237 MET A N 1
ATOM 1906 C CA . MET A 1 237 ? 6.728 1.825 -9.312 1.00 98.44 237 MET A CA 1
ATOM 1907 C C . MET A 1 237 ? 6.808 0.292 -9.393 1.00 98.44 237 MET A C 1
ATOM 1909 O O . MET A 1 237 ? 5.793 -0.344 -9.673 1.00 98.44 237 MET A O 1
ATOM 1913 N N . VAL A 1 238 ? 7.953 -0.320 -9.077 1.00 98.25 238 VAL A N 1
ATOM 1914 C CA . VAL A 1 238 ? 8.080 -1.789 -8.979 1.00 98.25 238 VAL A CA 1
ATOM 1915 C C . VAL A 1 238 ? 7.213 -2.352 -7.843 1.00 98.25 238 VAL A C 1
ATOM 1917 O O . VAL A 1 238 ? 6.549 -3.383 -8.005 1.00 98.25 238 VAL A O 1
ATOM 1920 N N . GLN A 1 239 ? 7.135 -1.655 -6.704 1.00 98.19 239 GLN A N 1
ATOM 1921 C CA . GLN A 1 239 ? 6.218 -2.042 -5.628 1.00 98.19 239 GLN A CA 1
ATOM 1922 C C . GLN A 1 239 ? 4.745 -1.902 -6.042 1.00 98.19 239 GLN A C 1
ATOM 1924 O O . GLN A 1 239 ? 3.929 -2.755 -5.678 1.00 98.19 239 GLN A O 1
ATOM 1929 N N . LEU A 1 240 ? 4.391 -0.884 -6.838 1.00 98.31 240 LEU A N 1
ATOM 1930 C CA . LEU A 1 240 ? 3.050 -0.776 -7.423 1.00 98.31 240 LEU A CA 1
ATOM 1931 C C . LEU A 1 240 ? 2.746 -1.959 -8.346 1.00 98.31 240 LEU A C 1
ATOM 1933 O O . LEU A 1 240 ? 1.685 -2.560 -8.204 1.00 98.31 240 LEU A O 1
ATOM 1937 N N . LEU A 1 241 ? 3.670 -2.323 -9.244 1.00 98.56 241 LEU A N 1
ATOM 1938 C CA . LEU A 1 241 ? 3.509 -3.459 -10.161 1.00 98.56 241 LEU A CA 1
ATOM 1939 C C . LEU A 1 241 ? 3.248 -4.766 -9.412 1.00 98.56 241 LEU A C 1
ATOM 1941 O O . LEU A 1 241 ? 2.339 -5.504 -9.781 1.00 98.56 241 LEU A O 1
ATOM 1945 N N . THR A 1 242 ? 3.960 -5.009 -8.309 1.00 98.31 242 THR A N 1
ATOM 1946 C CA . THR A 1 242 ? 3.739 -6.190 -7.455 1.00 98.31 242 THR A CA 1
ATOM 1947 C C . THR A 1 242 ? 2.295 -6.260 -6.950 1.00 98.31 242 THR A C 1
ATOM 1949 O O . THR A 1 242 ? 1.630 -7.294 -7.062 1.00 98.31 242 THR A O 1
ATOM 1952 N N . GLY A 1 243 ? 1.778 -5.151 -6.419 1.00 98.44 243 GLY A N 1
ATOM 1953 C CA . GLY A 1 243 ? 0.415 -5.112 -5.905 1.00 98.44 243 GLY A CA 1
ATOM 1954 C C . GLY A 1 243 ? -0.654 -5.130 -7.008 1.00 98.44 243 GLY A C 1
ATOM 1955 O O . GLY A 1 243 ? -1.695 -5.767 -6.849 1.00 98.44 243 GLY A O 1
ATOM 1956 N N . VAL A 1 244 ? -0.401 -4.472 -8.145 1.00 98.50 244 VAL A N 1
ATOM 1957 C CA . VAL A 1 244 ? -1.298 -4.462 -9.314 1.00 98.50 244 VAL A CA 1
ATOM 1958 C C . VAL A 1 244 ? -1.399 -5.853 -9.925 1.00 98.50 244 VAL A C 1
ATOM 1960 O O . VAL A 1 244 ? -2.507 -6.313 -10.192 1.00 98.50 244 VAL A O 1
ATOM 1963 N N . TYR A 1 245 ? -0.273 -6.555 -10.064 1.00 98.50 245 TYR A N 1
ATOM 1964 C CA . TYR A 1 245 ? -0.241 -7.949 -10.492 1.00 98.50 245 TYR A CA 1
ATOM 1965 C C . TYR A 1 245 ? -1.144 -8.805 -9.603 1.00 98.50 245 TYR A C 1
ATOM 1967 O O . TYR A 1 245 ? -2.025 -9.504 -10.100 1.00 98.50 245 TYR A O 1
ATOM 1975 N N . TYR A 1 246 ? -1.015 -8.684 -8.279 1.00 98.50 246 TYR A N 1
ATOM 1976 C CA . TYR A 1 246 ? -1.900 -9.391 -7.357 1.00 98.50 246 TYR A CA 1
ATOM 1977 C C . TYR A 1 246 ? -3.379 -9.019 -7.571 1.00 98.50 246 TYR A C 1
ATOM 1979 O O . TYR A 1 246 ? -4.231 -9.904 -7.647 1.00 98.50 246 TYR A O 1
ATOM 1987 N N . ALA A 1 247 ? -3.702 -7.730 -7.708 1.00 98.50 247 ALA A N 1
ATOM 1988 C CA . ALA A 1 247 ? -5.075 -7.256 -7.888 1.00 98.50 247 ALA A CA 1
ATOM 1989 C C . ALA A 1 247 ? -5.739 -7.799 -9.171 1.00 98.50 247 ALA A C 1
ATOM 1991 O O . ALA A 1 247 ? -6.915 -8.178 -9.130 1.00 98.50 247 ALA A O 1
ATOM 1992 N N . ILE A 1 248 ? -4.991 -7.900 -10.278 1.00 98.38 248 ILE A N 1
ATOM 1993 C CA . ILE A 1 248 ? -5.460 -8.459 -11.561 1.00 98.38 248 ILE A CA 1
ATOM 1994 C C . ILE A 1 248 ? -6.004 -9.878 -11.363 1.00 98.38 248 ILE A C 1
ATOM 1996 O O . ILE A 1 248 ? -7.137 -10.170 -11.748 1.00 98.38 248 ILE A O 1
ATOM 2000 N N . TYR A 1 249 ? -5.240 -10.738 -10.686 1.00 98.19 249 TYR A N 1
ATOM 2001 C CA . TYR A 1 249 ? -5.627 -12.131 -10.434 1.00 98.19 249 TYR A CA 1
ATOM 2002 C C . TYR A 1 249 ? -6.597 -12.308 -9.255 1.00 98.19 249 TYR A C 1
ATOM 2004 O O . TYR A 1 249 ? -7.022 -13.425 -8.974 1.00 98.19 249 TYR A O 1
ATOM 2012 N N . ASN A 1 250 ? -6.992 -11.218 -8.588 1.00 98.19 250 ASN A N 1
ATOM 2013 C CA . ASN A 1 250 ? -7.928 -11.218 -7.459 1.00 98.19 250 ASN A CA 1
ATOM 2014 C C . ASN A 1 250 ? -9.162 -10.336 -7.731 1.00 98.19 250 ASN A C 1
ATOM 2016 O O . ASN A 1 250 ? -9.702 -9.664 -6.848 1.00 98.19 250 ASN A O 1
ATOM 2020 N N . GLY A 1 251 ? -9.633 -10.359 -8.981 1.00 97.19 251 GLY A N 1
ATOM 2021 C CA . GLY A 1 251 ? -10.930 -9.811 -9.383 1.00 97.19 251 GLY A CA 1
ATOM 2022 C C . GLY A 1 251 ? -10.929 -8.332 -9.770 1.00 97.19 251 GLY A C 1
ATOM 2023 O O . GLY A 1 251 ? -12.005 -7.777 -9.973 1.00 97.19 251 GLY A O 1
ATOM 2024 N N . GLN A 1 252 ? -9.763 -7.687 -9.881 1.00 98.06 252 GLN A N 1
ATOM 2025 C CA . GLN A 1 252 ? -9.636 -6.308 -10.374 1.00 98.06 252 GLN A CA 1
ATOM 2026 C C . GLN A 1 252 ? -9.008 -6.256 -11.776 1.00 98.06 252 GLN A C 1
ATOM 2028 O O . GLN A 1 252 ? -8.154 -5.411 -12.027 1.00 98.06 252 GLN A O 1
ATOM 2033 N N . TRP A 1 253 ? -9.418 -7.152 -12.685 1.00 97.94 253 TRP A N 1
ATOM 2034 C CA . TRP A 1 253 ? -8.861 -7.249 -14.044 1.00 97.94 253 TRP A CA 1
ATOM 2035 C C . TRP A 1 253 ? -8.888 -5.907 -14.789 1.00 97.94 253 TRP A C 1
ATOM 2037 O O . TRP A 1 253 ? -7.834 -5.400 -15.158 1.00 97.94 253 TRP A O 1
ATOM 2047 N N . ASP A 1 254 ? -10.070 -5.297 -14.940 1.00 97.31 254 ASP A N 1
ATOM 2048 C CA . ASP A 1 254 ? -10.234 -4.074 -15.741 1.00 97.31 254 ASP A CA 1
ATOM 2049 C C . ASP A 1 254 ? -9.394 -2.909 -15.197 1.00 97.31 254 ASP A C 1
ATOM 2051 O O . ASP A 1 254 ? -8.703 -2.220 -15.946 1.00 97.31 254 ASP A O 1
ATOM 2055 N N . LEU A 1 255 ? -9.418 -2.714 -13.872 1.00 97.25 255 LEU A N 1
ATOM 2056 C CA . LEU A 1 255 ? -8.628 -1.673 -13.214 1.00 97.25 255 LEU A CA 1
ATOM 2057 C C . LEU A 1 255 ? -7.129 -1.961 -13.313 1.00 97.25 255 LEU A C 1
ATOM 2059 O O . LEU A 1 255 ? -6.343 -1.046 -13.529 1.00 97.25 255 LEU A O 1
ATOM 2063 N N . GLY A 1 256 ? -6.723 -3.215 -13.129 1.00 97.62 256 GLY A N 1
ATOM 2064 C CA . GLY A 1 256 ? -5.322 -3.605 -13.173 1.00 97.62 256 GLY A CA 1
ATOM 2065 C C . GLY A 1 256 ? -4.722 -3.496 -14.574 1.00 97.62 256 GLY A C 1
ATOM 2066 O O . GLY A 1 256 ? -3.600 -3.015 -14.704 1.00 97.62 256 GLY A O 1
ATOM 2067 N N . GLN A 1 257 ? -5.479 -3.852 -15.616 1.00 97.75 257 GLN A N 1
ATOM 2068 C CA . GLN A 1 257 ? -5.060 -3.675 -17.007 1.00 97.75 257 GLN A CA 1
ATOM 2069 C C . GLN A 1 257 ? -4.862 -2.191 -17.341 1.00 97.75 257 GLN A C 1
ATOM 2071 O O . GLN A 1 257 ? -3.811 -1.820 -17.859 1.00 97.75 257 GLN A O 1
ATOM 2076 N N . GLU A 1 258 ? -5.827 -1.332 -16.990 1.00 97.19 258 GLU A N 1
ATOM 2077 C CA . GLU A 1 258 ? -5.708 0.118 -17.195 1.00 97.19 258 GLU A CA 1
ATOM 2078 C C . GLU A 1 258 ? -4.454 0.681 -16.505 1.00 97.19 258 GLU A C 1
ATOM 2080 O O . GLU A 1 258 ? -3.708 1.471 -17.088 1.00 97.19 258 GLU A O 1
ATOM 2085 N N . VAL A 1 259 ? -4.198 0.250 -15.268 1.00 97.88 259 VAL A N 1
ATOM 2086 C CA . VAL A 1 259 ? -3.031 0.683 -14.495 1.00 97.88 259 VAL A CA 1
ATOM 2087 C C . VAL A 1 259 ? -1.724 0.210 -15.115 1.00 97.88 259 VAL A C 1
ATOM 2089 O O . VAL A 1 259 ? -0.765 0.976 -15.134 1.00 97.88 259 VAL A O 1
ATOM 2092 N N . LEU A 1 260 ? -1.663 -1.024 -15.617 1.00 98.12 260 LEU A N 1
ATOM 2093 C CA . LEU A 1 260 ? -0.454 -1.545 -16.248 1.00 98.12 260 LEU A CA 1
ATOM 2094 C C . LEU A 1 260 ? -0.074 -0.703 -17.471 1.00 98.12 260 LEU A C 1
ATOM 2096 O O . LEU A 1 260 ? 1.083 -0.314 -17.620 1.00 98.12 260 LEU A O 1
ATOM 2100 N N . GLU A 1 261 ? -1.051 -0.336 -18.300 1.00 98.12 261 GLU A N 1
ATOM 2101 C CA . GLU A 1 261 ? -0.807 0.549 -19.438 1.00 98.12 261 GLU A CA 1
ATOM 2102 C C . GLU A 1 261 ? -0.353 1.955 -19.007 1.00 98.12 261 GLU A C 1
ATOM 2104 O O . GLU A 1 261 ? 0.492 2.561 -19.673 1.00 98.12 261 GLU A O 1
ATOM 2109 N N . ASP A 1 262 ? -0.892 2.481 -17.903 1.00 98.12 262 ASP A N 1
ATOM 2110 C CA . ASP A 1 262 ? -0.479 3.769 -17.335 1.00 98.12 262 ASP A CA 1
ATOM 2111 C C . ASP A 1 262 ? 0.949 3.727 -16.769 1.00 98.12 262 ASP A C 1
ATOM 2113 O O . ASP A 1 262 ? 1.702 4.689 -16.943 1.00 98.12 262 ASP A O 1
ATOM 2117 N N . ILE A 1 263 ? 1.334 2.622 -16.118 1.00 98.25 263 ILE A N 1
ATOM 2118 C CA . ILE A 1 263 ? 2.693 2.395 -15.608 1.00 98.25 263 ILE A CA 1
ATOM 2119 C C . ILE A 1 263 ? 3.678 2.303 -16.773 1.00 98.25 263 ILE A C 1
ATOM 2121 O O . ILE A 1 263 ? 4.689 3.003 -16.748 1.00 98.25 263 ILE A O 1
ATOM 2125 N N . ILE A 1 264 ? 3.364 1.524 -17.816 1.00 98.31 264 ILE A N 1
ATOM 2126 C CA . ILE A 1 264 ? 4.192 1.415 -19.030 1.00 98.31 264 ILE A CA 1
ATOM 2127 C C . ILE A 1 264 ? 4.376 2.795 -19.666 1.00 98.31 264 ILE A C 1
ATOM 2129 O O . ILE A 1 264 ? 5.503 3.207 -19.942 1.00 98.31 264 ILE A O 1
ATOM 2133 N N . TYR A 1 265 ? 3.284 3.543 -19.842 1.00 98.19 265 TYR A N 1
ATOM 2134 C CA . TYR A 1 265 ? 3.329 4.904 -20.375 1.00 98.19 265 TYR A CA 1
ATOM 2135 C C . TYR A 1 265 ? 4.233 5.815 -19.548 1.00 98.19 265 TYR A C 1
ATOM 2137 O O . TYR A 1 265 ? 5.069 6.534 -20.099 1.00 98.19 265 TYR A O 1
ATOM 2145 N N . ARG A 1 266 ? 4.106 5.768 -18.218 1.00 97.81 266 ARG A N 1
ATOM 2146 C CA . ARG A 1 266 ? 4.927 6.592 -17.336 1.00 97.81 266 ARG A CA 1
ATOM 2147 C C . ARG A 1 266 ? 6.402 6.189 -17.374 1.00 97.81 266 ARG A C 1
ATOM 2149 O O . ARG A 1 266 ? 7.256 7.065 -17.488 1.00 97.81 266 ARG A O 1
ATOM 2156 N N . ALA A 1 267 ? 6.696 4.893 -17.320 1.00 97.94 267 ALA A N 1
ATOM 2157 C CA . ALA A 1 267 ? 8.054 4.362 -17.341 1.00 97.94 267 ALA A CA 1
ATOM 2158 C C . ALA A 1 267 ? 8.775 4.680 -18.661 1.00 97.94 267 ALA A C 1
ATOM 2160 O O . ALA A 1 267 ? 9.953 5.022 -18.641 1.00 97.94 267 ALA A O 1
ATOM 2161 N N . GLN A 1 268 ? 8.065 4.652 -19.794 1.00 97.94 268 GLN A N 1
ATOM 2162 C CA . GLN A 1 268 ? 8.612 5.051 -21.095 1.00 97.94 268 GLN A CA 1
ATOM 2163 C C . GLN A 1 268 ? 8.960 6.542 -21.153 1.00 97.94 268 GLN A C 1
ATOM 2165 O O . GLN A 1 268 ? 10.015 6.901 -21.669 1.00 97.94 268 GLN A O 1
ATOM 2170 N N . LEU A 1 269 ? 8.101 7.414 -20.619 1.00 97.12 269 LEU A N 1
ATOM 2171 C CA . LEU A 1 269 ? 8.344 8.861 -20.626 1.00 97.12 269 LEU A CA 1
ATOM 2172 C C . LEU A 1 269 ? 9.499 9.276 -19.713 1.00 97.12 269 LEU A C 1
ATOM 2174 O O . LEU A 1 269 ? 10.234 10.200 -20.051 1.00 97.12 269 LEU A O 1
ATOM 2178 N N . GLU A 1 270 ? 9.639 8.617 -18.564 1.00 96.69 270 GLU A N 1
ATOM 2179 C CA . GLU A 1 270 ? 10.701 8.893 -17.585 1.00 96.69 270 GLU A CA 1
ATOM 2180 C C . GLU A 1 270 ? 11.960 8.033 -17.819 1.00 96.69 270 GLU A C 1
ATOM 2182 O O . GLU A 1 270 ? 12.948 8.181 -17.104 1.00 96.69 270 GLU A O 1
ATOM 2187 N N . LEU A 1 271 ? 11.943 7.148 -18.826 1.00 97.50 271 LEU A N 1
ATOM 2188 C CA . LEU A 1 271 ? 13.031 6.226 -19.180 1.00 97.50 271 LEU A CA 1
ATOM 2189 C C . LEU A 1 271 ? 13.457 5.295 -18.026 1.00 97.50 271 LEU A C 1
ATOM 2191 O O . LEU A 1 271 ? 14.633 4.958 -17.879 1.00 97.50 271 LEU A O 1
ATOM 2195 N N . TYR A 1 272 ? 12.498 4.847 -17.214 1.00 97.88 272 TYR A N 1
ATOM 2196 C CA . TYR A 1 272 ? 12.749 3.896 -16.131 1.00 97.88 272 TYR A CA 1
ATOM 2197 C C . TYR A 1 272 ? 12.738 2.461 -16.654 1.00 97.88 272 TYR A C 1
ATOM 2199 O O . TYR A 1 272 ? 11.691 1.909 -16.986 1.00 97.88 272 TYR A O 1
ATOM 2207 N N . SER A 1 273 ? 13.918 1.839 -16.700 1.00 97.12 273 SER A N 1
ATOM 2208 C CA . SER A 1 273 ? 14.092 0.483 -17.227 1.00 97.12 273 SER A CA 1
ATOM 2209 C C . SER A 1 273 ? 13.460 -0.592 -16.345 1.00 97.12 273 SER A C 1
ATOM 2211 O O . SER A 1 273 ? 12.832 -1.504 -16.870 1.00 97.12 273 SER A O 1
ATOM 2213 N N . GLN A 1 274 ? 13.594 -0.491 -15.020 1.00 96.38 274 GLN A N 1
ATOM 2214 C CA . GLN A 1 274 ? 13.098 -1.517 -14.099 1.00 96.38 274 GLN A CA 1
ATOM 2215 C C . GLN A 1 274 ? 11.567 -1.666 -14.129 1.00 96.38 274 GLN A C 1
ATOM 2217 O O . GLN A 1 274 ? 11.114 -2.776 -14.390 1.00 96.38 274 GLN A O 1
ATOM 2222 N N . PRO A 1 275 ? 10.748 -0.606 -13.953 1.00 97.06 275 PRO A N 1
ATOM 2223 C CA . PRO A 1 275 ? 9.293 -0.740 -14.045 1.00 97.06 275 PRO A CA 1
ATOM 2224 C C . PRO A 1 275 ? 8.794 -1.083 -15.452 1.00 97.06 275 PRO A C 1
ATOM 2226 O O . PRO A 1 275 ? 7.676 -1.550 -15.592 1.00 97.06 275 PRO A O 1
ATOM 2229 N N . LEU A 1 276 ? 9.578 -0.801 -16.497 1.00 96.81 276 LEU A N 1
ATOM 2230 C CA . LEU A 1 276 ? 9.220 -1.163 -17.870 1.00 96.81 276 LEU A CA 1
ATOM 2231 C C . LEU A 1 276 ? 9.515 -2.640 -18.178 1.00 96.81 276 LEU A C 1
ATOM 2233 O O . LEU A 1 276 ? 8.877 -3.217 -19.053 1.00 96.81 276 LEU A O 1
ATOM 2237 N N . LEU A 1 277 ? 10.515 -3.220 -17.507 1.00 97.31 277 LEU A N 1
ATOM 2238 C CA . LEU A 1 277 ? 10.918 -4.617 -17.662 1.00 97.31 277 LEU A CA 1
ATOM 2239 C C . LEU A 1 277 ? 9.974 -5.581 -16.931 1.00 97.31 277 LEU A C 1
ATOM 2241 O O . LEU A 1 277 ? 9.728 -6.673 -17.441 1.00 97.31 277 LEU A O 1
ATOM 2245 N N . VAL A 1 278 ? 9.547 -5.198 -15.724 1.00 94.19 278 VAL A N 1
ATOM 2246 C CA . VAL A 1 278 ? 8.653 -5.975 -14.846 1.00 94.19 278 V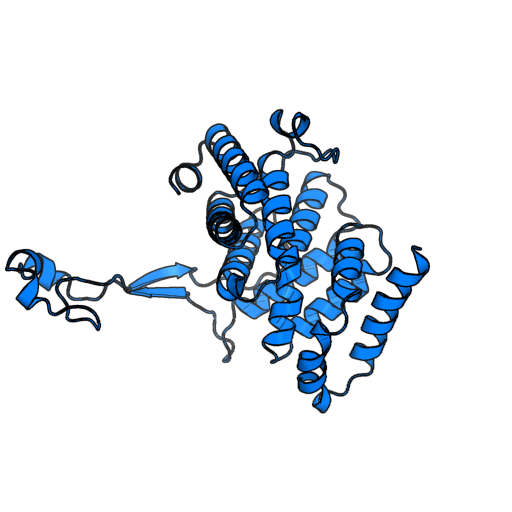AL A CA 1
ATOM 2247 C C . VAL A 1 278 ? 7.238 -5.997 -15.410 1.00 94.19 278 VAL A C 1
ATOM 2249 O O . VAL A 1 278 ? 6.664 -7.107 -15.458 1.00 94.19 278 VAL A O 1
#

Secondary structure (DSSP, 8-state):
-HHHHHHHHHHHHHHHHT--GGGHHHHHHHGGG-TTHHHHHHHHHH-TT-TTHHHHHHHHHHHHHSS-HHHHHHHHTTHHHHHHHHHHHHHTT-GGG-HHHHHHHHHHHHHHSB-TTSPBP-EEEEPP-TTS--SS--GGGS-GGGG-HHHHHT-S--EEEEE--PPP-SS--TTTHHHHHHHHHHHHHHHGGGS-HHHHHHHHHHHHHHHHTTSGGGGGSS-----PPPP--HHHHHHHHHHHHHHHTTT-HHHHHHHHHHHHHHHHHHT-HHHHH-

Radius of gyration: 21.49 Å; chains: 1; bounding box: 60×60×49 Å